Protein AF-0000000083887507 (afdb_homodimer)

Secondary structure (DSSP, 8-state):
-HHHHHHHHHHHHHHHHHHHHHHHIIIII-SPPPHHHHHHHHHHHHHTT--HHHHHHHHHTSHHHHHHHHHHHHHHHHHHHHHTS--S-----THHHHHHHHHHHHHTTS-------/-HHHHHHHHHHHHHHHHHHHHHHHIIIII-SPPPHHHHHHHHHHHHHTT--HHHHHHHHHTSHHHHHHHHHHHHHHHHHHHHHTS--------HHHHHHHHHHHHHHHT--------

Radius of gyration: 24.87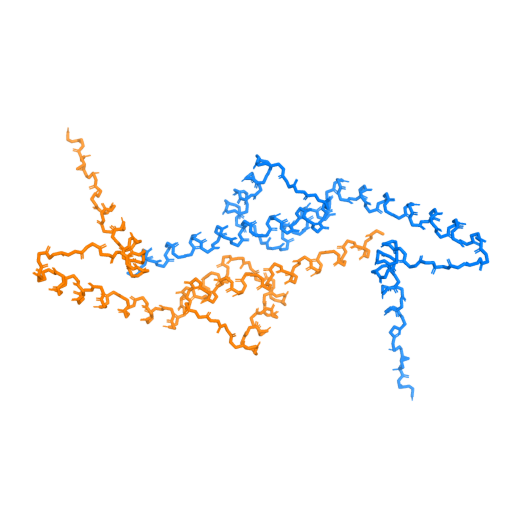 Å; Cα contacts (8 Å, |Δi|>4): 156; chains: 2; bounding box: 68×80×45 Å

Structure (mmCIF, N/CA/C/O backbone):
data_AF-0000000083887507-model_v1
#
loop_
_entity.id
_entity.type
_entity.pdbx_description
1 polymer 'Interphotoreceptor matrix proteoglycan 1'
#
loop_
_atom_site.group_PDB
_atom_site.id
_atom_site.type_symbol
_atom_site.label_atom_id
_atom_site.label_alt_id
_atom_site.label_comp_id
_atom_site.label_asym_id
_atom_site.label_entity_id
_atom_site.label_seq_id
_atom_site.pdbx_PDB_ins_code
_atom_site.Cartn_x
_atom_site.Cartn_y
_atom_site.Cartn_z
_atom_site.occupancy
_atom_site.B_iso_or_equiv
_atom_site.auth_seq_id
_atom_site.auth_comp_id
_atom_site.auth_asym_id
_atom_site.auth_atom_id
_atom_site.pdbx_PDB_model_num
ATOM 1 N N . VAL A 1 1 ? 3.848 -26.188 -4.078 1 82.5 1 VAL A N 1
ATOM 2 C CA . VAL A 1 1 ? 2.9 -25.078 -4.203 1 82.5 1 VAL A CA 1
ATOM 3 C C . VAL A 1 1 ? 3.018 -24.156 -2.988 1 82.5 1 VAL A C 1
ATOM 5 O O . VAL A 1 1 ? 3.078 -22.938 -3.133 1 82.5 1 VAL A O 1
ATOM 8 N N . ASP A 1 2 ? 3.248 -24.703 -1.725 1 88.44 2 ASP A N 1
ATOM 9 C CA . ASP A 1 2 ? 3.299 -23.906 -0.497 1 88.44 2 ASP A CA 1
ATOM 10 C C . ASP A 1 2 ? 4.488 -22.953 -0.508 1 88.44 2 ASP A C 1
ATOM 12 O O . ASP A 1 2 ? 4.383 -21.812 -0.043 1 88.44 2 ASP A O 1
ATOM 16 N N . GLU A 1 3 ? 5.562 -23.422 -0.986 1 87.88 3 GLU A N 1
ATOM 17 C CA . GLU A 1 3 ? 6.754 -22.578 -1.042 1 87.88 3 GLU A CA 1
ATOM 18 C C . GLU A 1 3 ? 6.559 -21.406 -2.002 1 87.88 3 GLU A C 1
ATOM 20 O O . GLU A 1 3 ? 7.012 -20.297 -1.731 1 87.88 3 GLU A O 1
ATOM 25 N N . VAL A 1 4 ? 5.949 -21.688 -3.076 1 89.19 4 VAL A N 1
ATOM 26 C CA . VAL A 1 4 ? 5.684 -20.641 -4.059 1 89.19 4 VAL A CA 1
ATOM 27 C C . VAL A 1 4 ? 4.711 -19.625 -3.479 1 89.19 4 VAL A C 1
ATOM 29 O O . VAL A 1 4 ? 4.906 -18.406 -3.635 1 89.19 4 VAL A O 1
ATOM 32 N N . LEU A 1 5 ? 3.764 -20.062 -2.752 1 92.88 5 LEU A N 1
ATOM 33 C CA . LEU A 1 5 ? 2.797 -19.172 -2.115 1 92.88 5 LEU A CA 1
ATOM 34 C C . LEU A 1 5 ? 3.48 -18.266 -1.1 1 92.88 5 LEU A C 1
ATOM 36 O O . LEU A 1 5 ? 3.244 -17.062 -1.086 1 92.88 5 LEU A O 1
ATOM 40 N N . ALA A 1 6 ? 4.316 -18.859 -0.277 1 93.31 6 ALA A N 1
ATOM 41 C CA . ALA A 1 6 ? 5.031 -18.094 0.736 1 93.31 6 ALA A CA 1
ATOM 42 C C . ALA A 1 6 ? 5.938 -17.047 0.092 1 93.31 6 ALA A C 1
ATOM 44 O O . ALA A 1 6 ? 6.043 -15.922 0.584 1 93.31 6 ALA A O 1
ATOM 45 N N . SER A 1 7 ? 6.52 -17.438 -0.943 1 91.5 7 SER A N 1
ATOM 46 C CA . SER A 1 7 ? 7.41 -16.516 -1.651 1 91.5 7 SER A CA 1
ATOM 47 C C . SER A 1 7 ? 6.641 -15.336 -2.24 1 91.5 7 SER A C 1
ATOM 49 O O . SER A 1 7 ? 7.066 -14.188 -2.117 1 91.5 7 SER A O 1
ATOM 51 N N . HIS A 1 8 ? 5.551 -15.656 -2.889 1 93.94 8 HIS A N 1
ATOM 52 C CA . HIS A 1 8 ? 4.727 -14.602 -3.471 1 93.94 8 HIS A CA 1
ATOM 53 C C . HIS A 1 8 ? 4.18 -13.672 -2.395 1 93.94 8 HIS A C 1
ATOM 55 O O . HIS A 1 8 ? 4.156 -12.453 -2.574 1 93.94 8 HIS A O 1
ATOM 61 N N . GLN A 1 9 ? 3.773 -14.219 -1.288 1 95.31 9 GLN A N 1
ATOM 62 C CA . GLN A 1 9 ? 3.246 -13.406 -0.192 1 95.31 9 GLN A CA 1
ATOM 63 C C . GLN A 1 9 ? 4.316 -12.484 0.372 1 95.31 9 GLN A C 1
ATOM 65 O O . GLN A 1 9 ? 4.062 -11.297 0.599 1 95.31 9 GLN A O 1
ATOM 70 N N . ALA A 1 10 ? 5.496 -13.016 0.611 1 94.69 10 ALA A N 1
ATOM 71 C CA . ALA A 1 10 ? 6.59 -12.219 1.155 1 94.69 10 ALA A CA 1
ATOM 72 C C . ALA A 1 10 ? 6.965 -11.078 0.209 1 94.69 10 ALA A C 1
ATOM 74 O O . ALA A 1 10 ? 7.195 -9.953 0.646 1 94.69 10 ALA A O 1
ATOM 75 N N . TYR A 1 11 ? 7.012 -11.422 -1.004 1 94.75 11 TYR A N 1
ATOM 76 C CA . TYR A 1 11 ? 7.34 -10.422 -2.016 1 94.75 11 TYR A CA 1
ATOM 77 C C . TYR A 1 11 ? 6.277 -9.336 -2.068 1 94.75 11 TYR A C 1
ATOM 79 O O . TYR A 1 11 ? 6.602 -8.141 -2.115 1 94.75 11 TYR A O 1
ATOM 87 N N . TYR A 1 12 ? 5.066 -9.758 -2.127 1 96.38 12 TYR A N 1
ATOM 88 C CA . TYR A 1 12 ? 3.953 -8.82 -2.141 1 96.38 12 TYR A CA 1
ATOM 89 C C . TYR A 1 12 ? 4.008 -7.891 -0.933 1 96.38 12 TYR A C 1
ATOM 91 O O . TYR A 1 12 ? 3.871 -6.672 -1.071 1 96.38 12 TYR A O 1
ATOM 99 N N . GLN A 1 13 ? 4.184 -8.414 0.25 1 96.94 13 GLN A N 1
ATOM 100 C CA . GLN A 1 13 ? 4.203 -7.621 1.477 1 96.94 13 GLN A CA 1
ATOM 101 C C . GLN A 1 13 ? 5.352 -6.617 1.463 1 96.94 13 GLN A C 1
ATOM 103 O O . GLN A 1 13 ? 5.191 -5.473 1.898 1 96.94 13 GLN A O 1
ATOM 108 N N . LEU A 1 14 ? 6.465 -7.051 0.978 1 96 14 LEU A N 1
ATOM 109 C CA . LEU A 1 14 ? 7.594 -6.137 0.853 1 96 14 LEU A CA 1
ATOM 110 C C . LEU A 1 14 ? 7.25 -4.965 -0.063 1 96 14 LEU A C 1
ATOM 112 O O . LEU A 1 14 ? 7.461 -3.807 0.298 1 96 14 LEU A O 1
ATOM 116 N N . ARG A 1 15 ? 6.734 -5.258 -1.229 1 95.62 15 ARG A N 1
ATOM 117 C CA . ARG A 1 15 ? 6.422 -4.227 -2.215 1 95.62 15 ARG A CA 1
ATOM 118 C C . ARG A 1 15 ? 5.387 -3.246 -1.673 1 95.62 15 ARG A C 1
ATOM 120 O O . ARG A 1 15 ? 5.543 -2.031 -1.816 1 95.62 15 ARG A O 1
ATOM 127 N N . VAL A 1 16 ? 4.367 -3.752 -1.075 1 97.38 16 VAL A N 1
ATOM 128 C CA . VAL A 1 16 ? 3.295 -2.895 -0.579 1 97.38 16 VAL A CA 1
ATOM 129 C C . VAL A 1 16 ? 3.791 -2.088 0.619 1 97.38 16 VAL A C 1
ATOM 131 O O . VAL A 1 16 ? 3.436 -0.918 0.778 1 97.38 16 VAL A O 1
ATOM 134 N N . CYS A 1 17 ? 4.652 -2.715 1.498 1 97.62 17 CYS A N 1
ATOM 135 C CA . CYS A 1 17 ? 5.25 -1.958 2.592 1 97.62 17 CYS A CA 1
ATOM 136 C C . CYS A 1 17 ? 6.113 -0.821 2.061 1 97.62 17 CYS A C 1
ATOM 138 O O . CYS A 1 17 ? 6.078 0.291 2.59 1 97.62 17 CYS A O 1
ATOM 140 N N . GLN A 1 18 ? 6.844 -1.095 1.048 1 96.81 18 GLN A N 1
ATOM 141 C CA . GLN A 1 18 ? 7.688 -0.077 0.429 1 96.81 18 GLN A CA 1
ATOM 142 C C . GLN A 1 18 ? 6.852 1.095 -0.079 1 96.81 18 GLN A C 1
ATOM 144 O O . GLN A 1 18 ? 7.191 2.256 0.161 1 96.81 18 GLN A O 1
ATOM 149 N N . GLU A 1 19 ? 5.785 0.82 -0.702 1 96.12 19 GLU A N 1
ATOM 150 C CA . GLU A 1 19 ? 4.906 1.856 -1.236 1 96.12 19 GLU A CA 1
ATOM 151 C C . GLU A 1 19 ? 4.184 2.6 -0.117 1 96.12 19 GLU A C 1
ATOM 153 O O . GLU A 1 19 ? 4.047 3.824 -0.163 1 96.12 19 GLU A O 1
ATOM 158 N N . ALA A 1 20 ? 3.723 1.865 0.834 1 97.94 20 ALA A N 1
ATOM 159 C CA . ALA A 1 20 ? 2.996 2.471 1.947 1 97.94 20 ALA A CA 1
ATOM 160 C C . ALA A 1 20 ? 3.873 3.469 2.697 1 97.94 20 ALA A C 1
ATOM 162 O O . ALA A 1 20 ? 3.422 4.562 3.043 1 97.94 20 ALA A O 1
ATOM 163 N N . VAL A 1 21 ? 5.07 3.113 2.9 1 98.19 21 VAL A N 1
ATOM 164 C CA . VAL A 1 21 ? 5.992 3.975 3.633 1 98.19 21 VAL A CA 1
ATOM 165 C C . VAL A 1 21 ? 6.34 5.199 2.789 1 98.19 21 VAL A C 1
ATOM 167 O O . VAL A 1 21 ? 6.398 6.316 3.301 1 98.19 21 VAL A O 1
ATOM 170 N N . TRP A 1 22 ? 6.566 5.008 1.524 1 97.62 22 TRP A N 1
ATOM 171 C CA . TRP A 1 22 ? 6.859 6.105 0.606 1 97.62 22 TRP A CA 1
ATOM 172 C C . TRP A 1 22 ? 5.719 7.117 0.586 1 97.62 22 TRP A C 1
ATOM 174 O O . TRP A 1 22 ? 5.957 8.328 0.647 1 97.62 22 TRP A O 1
ATOM 184 N N . GLU A 1 23 ? 4.508 6.605 0.516 1 95.81 23 GLU A N 1
ATOM 185 C CA . GLU A 1 23 ? 3.312 7.445 0.483 1 95.81 23 GLU A CA 1
ATOM 186 C C . GLU A 1 23 ? 3.121 8.18 1.806 1 95.81 23 GLU A C 1
ATOM 188 O O . GLU A 1 23 ? 2.643 9.32 1.825 1 95.81 23 GLU A O 1
ATOM 193 N N . ALA A 1 24 ? 3.506 7.543 2.902 1 98.25 24 ALA A N 1
ATOM 194 C CA . ALA A 1 24 ? 3.369 8.195 4.199 1 98.25 24 ALA A CA 1
ATOM 195 C C . ALA A 1 24 ? 4.27 9.43 4.289 1 98.25 24 ALA A C 1
ATOM 197 O O . ALA A 1 24 ? 3.84 10.484 4.762 1 98.25 24 ALA A O 1
ATOM 198 N N . PHE A 1 25 ? 5.48 9.32 3.854 1 97.12 25 PHE A N 1
ATOM 199 C CA . PHE A 1 25 ? 6.391 10.461 3.865 1 97.12 25 PHE A CA 1
ATOM 200 C C . PHE A 1 25 ? 5.859 11.586 2.986 1 97.12 25 PHE A C 1
ATOM 202 O O . PHE A 1 25 ? 5.961 12.766 3.346 1 97.12 25 PHE A O 1
ATOM 209 N N . ARG A 1 26 ? 5.316 11.25 1.878 1 95.38 26 ARG A N 1
ATOM 210 C CA . ARG A 1 26 ? 4.832 12.25 0.932 1 95.38 26 ARG A CA 1
ATOM 211 C C . ARG A 1 26 ? 3.596 12.961 1.47 1 95.38 26 ARG A C 1
ATOM 213 O O . ARG A 1 26 ? 3.482 14.18 1.369 1 95.38 26 ARG A O 1
ATOM 220 N N . ILE A 1 27 ? 2.709 12.18 1.984 1 94.19 27 ILE A N 1
ATOM 221 C CA . ILE A 1 27 ? 1.409 12.727 2.363 1 94.19 27 ILE A CA 1
ATOM 222 C C . ILE A 1 27 ? 1.518 13.43 3.713 1 94.19 27 ILE A C 1
ATOM 224 O O . ILE A 1 27 ? 1.007 14.539 3.887 1 94.19 27 ILE A O 1
ATOM 228 N N . PHE A 1 28 ? 2.191 12.836 4.672 1 95.56 28 PHE A N 1
ATOM 229 C CA . PHE A 1 28 ? 2.164 13.367 6.031 1 95.56 28 PHE A CA 1
ATOM 230 C C . PHE A 1 28 ? 3.334 14.312 6.273 1 95.56 28 PHE A C 1
ATOM 232 O O . PHE A 1 28 ? 3.199 15.305 6.992 1 95.56 28 PHE A O 1
ATOM 239 N N . LEU A 1 29 ? 4.473 14.086 5.652 1 96 29 LEU A N 1
ATOM 240 C CA . LEU A 1 29 ? 5.664 14.852 6.012 1 96 29 LEU A CA 1
ATOM 241 C C . LEU A 1 29 ? 6.09 15.758 4.863 1 96 29 LEU A C 1
ATOM 243 O O . LEU A 1 29 ? 6.926 16.641 5.051 1 96 29 LEU A O 1
ATOM 247 N N . ASP A 1 30 ? 5.516 15.57 3.803 1 93.5 30 ASP A N 1
ATOM 248 C CA . ASP A 1 30 ? 5.781 16.375 2.617 1 93.5 30 ASP A CA 1
ATOM 249 C C . ASP A 1 30 ? 7.273 16.406 2.293 1 93.5 30 ASP A C 1
ATOM 251 O O . ASP A 1 30 ? 7.84 17.469 2.049 1 93.5 30 ASP A O 1
ATOM 255 N N . ARG A 1 31 ? 7.883 15.25 2.334 1 93.25 31 ARG A N 1
ATOM 256 C CA . ARG A 1 31 ? 9.297 15.141 1.982 1 93.25 31 ARG A CA 1
ATOM 257 C C . ARG A 1 31 ? 9.656 13.703 1.597 1 93.25 31 ARG A C 1
ATOM 259 O O . ARG A 1 31 ? 8.898 12.773 1.887 1 93.25 31 ARG A O 1
ATOM 266 N N . ILE A 1 32 ? 10.828 13.594 0.947 1 93.75 32 ILE A N 1
ATOM 267 C CA . ILE A 1 32 ? 11.391 12.289 0.629 1 93.75 32 ILE A CA 1
ATOM 268 C C . ILE A 1 32 ? 12.227 11.781 1.805 1 93.75 32 ILE A C 1
ATOM 270 O O . ILE A 1 32 ? 13.055 12.523 2.348 1 93.75 32 ILE A O 1
ATOM 274 N N . PRO A 1 33 ? 12 10.562 2.184 1 95.94 33 PRO A N 1
ATOM 275 C CA . PRO A 1 33 ? 12.781 10.039 3.301 1 95.94 33 PRO A CA 1
ATOM 276 C C . PRO A 1 33 ? 14.25 9.812 2.936 1 95.94 33 PRO A C 1
ATOM 278 O O . PRO A 1 33 ? 14.562 9.484 1.786 1 95.94 33 PRO A O 1
ATOM 281 N N . GLY A 1 34 ? 15.102 10.047 3.971 1 96.31 34 GLY A N 1
ATOM 282 C CA . GLY A 1 34 ? 16.438 9.5 3.824 1 96.31 34 GLY A CA 1
ATOM 283 C C . GLY A 1 34 ? 16.453 7.988 3.715 1 96.31 34 GLY A C 1
ATOM 284 O O . GLY A 1 34 ? 15.547 7.316 4.207 1 96.31 34 GLY A O 1
ATOM 285 N N . THR A 1 35 ? 17.453 7.395 3.113 1 96.31 35 THR A N 1
ATOM 286 C CA . THR A 1 35 ? 17.547 5.965 2.838 1 96.31 35 THR A CA 1
ATOM 287 C C . THR A 1 35 ? 17.422 5.156 4.125 1 96.31 35 THR A C 1
ATOM 289 O O . THR A 1 35 ? 16.641 4.191 4.18 1 96.31 35 THR A O 1
ATOM 292 N N . TRP A 1 36 ? 18.094 5.578 5.125 1 97.5 36 TRP A N 1
ATOM 293 C CA . TRP A 1 36 ? 18.094 4.816 6.371 1 97.5 36 TRP A CA 1
ATOM 294 C C . TRP A 1 36 ? 16.719 4.895 7.039 1 97.5 36 TRP A C 1
ATOM 296 O O . TRP A 1 36 ? 16.203 3.889 7.547 1 97.5 36 TRP A O 1
ATOM 306 N N . GLU A 1 37 ? 16.141 6.094 7.082 1 97 37 GLU A N 1
ATOM 307 C CA . GLU A 1 37 ? 14.82 6.301 7.648 1 97 37 GLU A CA 1
ATOM 308 C C . GLU A 1 37 ? 13.773 5.461 6.922 1 97 37 GLU A C 1
ATOM 310 O O . GLU A 1 37 ? 12.953 4.797 7.555 1 97 37 GLU A O 1
ATOM 315 N N . TYR A 1 38 ? 13.898 5.531 5.637 1 97.31 38 TYR A N 1
ATOM 316 C CA . TYR A 1 38 ? 12.984 4.777 4.789 1 97.31 38 TYR A CA 1
ATOM 317 C C . TYR A 1 38 ? 13.102 3.281 5.055 1 97.31 38 TYR A C 1
ATOM 319 O O . TYR A 1 38 ? 12.102 2.604 5.297 1 97.31 38 TYR A O 1
ATOM 327 N N . GLN A 1 39 ? 14.227 2.768 5.07 1 97.31 39 GLN A N 1
ATOM 328 C CA . GLN A 1 39 ? 14.461 1.341 5.258 1 97.31 39 GLN A CA 1
ATOM 329 C C . GLN A 1 39 ? 14.008 0.885 6.645 1 97.31 39 GLN A C 1
ATOM 331 O O . GLN A 1 39 ? 13.5 -0.228 6.801 1 97.31 39 GLN A O 1
ATOM 336 N N . ALA A 1 40 ? 14.18 1.699 7.609 1 97.69 40 ALA A N 1
ATOM 337 C CA . ALA A 1 40 ? 13.742 1.362 8.961 1 97.69 40 ALA A CA 1
ATOM 338 C C . ALA A 1 40 ? 12.227 1.219 9.031 1 97.69 40 ALA A C 1
ATOM 340 O O . ALA A 1 40 ? 11.711 0.303 9.68 1 97.69 40 ALA A O 1
ATOM 341 N N . TRP A 1 41 ? 11.555 2.15 8.391 1 97.38 41 TRP A N 1
ATOM 342 C CA . TRP A 1 41 ? 10.102 2.09 8.375 1 97.38 41 TRP A CA 1
ATOM 343 C C . TRP A 1 41 ? 9.609 0.876 7.59 1 97.38 41 TRP A C 1
ATOM 345 O O . TRP A 1 41 ? 8.648 0.214 7.996 1 97.38 41 TRP A O 1
ATOM 355 N N . VAL A 1 42 ? 10.227 0.555 6.492 1 97.25 42 VAL A N 1
ATOM 356 C CA . VAL A 1 42 ? 9.852 -0.604 5.688 1 97.25 42 VAL A CA 1
ATOM 357 C C . VAL A 1 42 ? 10.055 -1.883 6.496 1 97.25 42 VAL A C 1
ATOM 359 O O . VAL A 1 42 ? 9.195 -2.768 6.5 1 97.25 42 VAL A O 1
ATOM 362 N N . ARG A 1 43 ? 11.141 -1.94 7.234 1 96.62 43 ARG A N 1
ATOM 363 C CA . ARG A 1 43 ? 11.406 -3.092 8.094 1 96.62 43 ARG A CA 1
ATOM 364 C C . ARG A 1 43 ? 10.344 -3.221 9.18 1 96.62 43 ARG A C 1
ATOM 366 O O . ARG A 1 43 ? 9.867 -4.324 9.453 1 96.62 43 ARG A O 1
ATOM 373 N N . SER A 1 44 ? 10.023 -2.154 9.781 1 96.31 44 SER A N 1
ATOM 374 C CA . SER A 1 44 ? 8.977 -2.166 10.797 1 96.31 44 SER A CA 1
ATOM 375 C C . SER A 1 44 ? 7.648 -2.646 10.219 1 96.31 44 SER A C 1
ATOM 377 O O . SER A 1 44 ? 6.938 -3.428 10.852 1 96.31 44 SER A O 1
ATOM 379 N N . CYS A 1 45 ? 7.363 -2.15 9.047 1 95.75 45 CYS A N 1
ATOM 380 C CA . CYS A 1 45 ? 6.137 -2.545 8.367 1 95.75 45 CYS A CA 1
ATOM 381 C C . CYS A 1 45 ? 6.105 -4.051 8.125 1 95.75 45 CYS A C 1
ATOM 383 O O . CYS A 1 45 ? 5.066 -4.691 8.305 1 95.75 45 CYS A O 1
ATOM 385 N N . GLN A 1 46 ? 7.199 -4.629 7.777 1 94.12 46 GLN A N 1
ATOM 386 C CA . GLN A 1 46 ? 7.277 -6.055 7.48 1 94.12 46 GLN A CA 1
ATOM 387 C C . GLN A 1 46 ? 7.312 -6.883 8.766 1 94.12 46 GLN A C 1
ATOM 389 O O . GLN A 1 46 ? 6.605 -7.887 8.875 1 94.12 46 GLN A O 1
ATOM 394 N N . GLN A 1 47 ? 8.109 -6.441 9.781 1 92.81 47 GLN A N 1
ATOM 395 C CA . GLN A 1 47 ? 8.375 -7.238 10.977 1 92.81 47 GLN A CA 1
ATOM 396 C C . GLN A 1 47 ? 7.203 -7.172 11.953 1 92.81 47 GLN A C 1
ATOM 398 O O . GLN A 1 47 ? 6.898 -8.156 12.633 1 92.81 47 GLN A O 1
ATOM 403 N N . GLU A 1 48 ? 6.598 -6.055 11.977 1 87.56 48 GLU A N 1
ATOM 404 C CA . GLU A 1 48 ? 5.52 -5.852 12.938 1 87.56 48 GLU A CA 1
ATOM 405 C C . GLU A 1 48 ? 4.152 -6.016 12.281 1 87.56 48 GLU A C 1
ATOM 407 O O . GLU A 1 48 ? 3.123 -5.746 12.906 1 87.56 48 GLU A O 1
ATOM 412 N N . ALA A 1 49 ? 4.129 -6.469 11.148 1 86.06 49 ALA A N 1
ATOM 413 C CA . ALA A 1 49 ? 2.906 -6.668 10.375 1 86.06 49 ALA A CA 1
ATOM 414 C C . ALA A 1 49 ? 1.959 -5.48 10.531 1 86.06 49 ALA A C 1
ATOM 416 O O . ALA A 1 49 ? 0.769 -5.66 10.797 1 86.06 49 ALA A O 1
ATOM 417 N N . LEU A 1 50 ? 2.492 -4.312 10.461 1 91 50 LEU A N 1
ATOM 418 C CA . LEU A 1 50 ? 1.672 -3.115 10.617 1 91 50 LEU A CA 1
ATOM 419 C C . LEU A 1 50 ? 0.6 -3.049 9.531 1 91 50 LEU A C 1
ATOM 421 O O . LEU A 1 50 ? 0.88 -3.307 8.359 1 91 50 LEU A O 1
ATOM 425 N N . CYS A 1 51 ? -0.611 -2.682 10.008 1 93.81 51 CYS A N 1
ATOM 426 C CA . CYS A 1 51 ? -1.685 -2.393 9.062 1 93.81 51 CYS A CA 1
ATOM 427 C C . CYS A 1 51 ? -1.56 -0.977 8.516 1 93.81 51 CYS A C 1
ATOM 429 O O . CYS A 1 51 ? -0.865 -0.14 9.094 1 93.81 51 CYS A O 1
ATOM 431 N N . ILE A 1 52 ? -2.219 -0.719 7.383 1 95.44 52 ILE A N 1
ATOM 432 C CA . ILE A 1 52 ? -2.242 0.587 6.73 1 95.44 52 ILE A CA 1
ATOM 433 C C . ILE A 1 52 ? -2.693 1.651 7.73 1 95.44 52 ILE A C 1
ATOM 435 O O . ILE A 1 52 ? -2.105 2.734 7.801 1 95.44 52 ILE A O 1
ATOM 439 N N . SER A 1 53 ? -3.686 1.305 8.516 1 94.5 53 SER A N 1
ATOM 440 C CA . SER A 1 53 ? -4.203 2.256 9.5 1 94.5 53 SER A CA 1
ATOM 441 C C . SER A 1 53 ? -3.176 2.535 10.586 1 94.5 53 SER A C 1
ATOM 443 O O . SER A 1 53 ? -3.123 3.643 11.133 1 94.5 53 SER A O 1
ATOM 445 N N . ASP A 1 54 ? -2.352 1.537 10.914 1 95.44 54 ASP A N 1
ATOM 446 C CA . ASP A 1 54 ? -1.293 1.735 11.906 1 95.44 54 ASP A CA 1
ATOM 447 C C . ASP A 1 54 ? -0.262 2.748 11.406 1 95.44 54 ASP A C 1
ATOM 449 O O . ASP A 1 54 ? 0.139 3.648 12.148 1 95.44 54 ASP A O 1
ATOM 453 N N . ILE A 1 55 ? 0.179 2.553 10.219 1 96.69 55 ILE A N 1
ATOM 454 C CA . ILE A 1 55 ? 1.151 3.465 9.633 1 96.69 55 ILE A CA 1
ATOM 455 C C . ILE A 1 55 ? 0.561 4.871 9.555 1 96.69 55 ILE A C 1
ATOM 457 O O . ILE A 1 55 ? 1.209 5.844 9.945 1 96.69 55 ILE A O 1
ATOM 461 N N . ALA A 1 56 ? -0.711 4.941 9.117 1 96.94 56 ALA A N 1
ATOM 462 C CA . ALA A 1 56 ? -1.395 6.23 9.055 1 96.94 56 ALA A CA 1
ATOM 463 C C . ALA A 1 56 ? -1.394 6.918 10.422 1 96.94 56 ALA A C 1
ATOM 465 O O . ALA A 1 56 ? -1.063 8.102 10.523 1 96.94 56 ALA A O 1
ATOM 466 N N . ARG A 1 57 ? -1.775 6.188 11.367 1 96 57 ARG A N 1
ATOM 467 C CA . ARG A 1 57 ? -1.865 6.742 12.711 1 96 57 ARG A CA 1
ATOM 468 C C . ARG A 1 57 ? -0.495 7.188 13.211 1 96 57 ARG A C 1
ATOM 470 O O . ARG A 1 57 ? -0.365 8.258 13.812 1 96 57 ARG A O 1
ATOM 477 N N . ASN A 1 58 ? 0.509 6.352 12.977 1 96.56 58 ASN A N 1
ATOM 478 C CA . ASN A 1 58 ? 1.859 6.68 13.414 1 96.56 58 ASN A CA 1
ATOM 479 C C . ASN A 1 58 ? 2.348 7.988 12.797 1 96.56 58 ASN A C 1
ATOM 481 O O . ASN A 1 58 ? 2.855 8.859 13.508 1 96.56 58 ASN A O 1
ATOM 485 N N . PHE A 1 59 ? 2.207 8.164 11.586 1 97.5 59 PHE A N 1
ATOM 486 C CA . PHE A 1 59 ? 2.705 9.336 10.883 1 97.5 59 PHE A CA 1
ATOM 487 C C . PHE A 1 59 ? 1.842 10.562 11.18 1 97.5 59 PHE A C 1
ATOM 489 O O . PHE A 1 59 ? 2.359 11.656 11.383 1 97.5 59 PHE A O 1
ATOM 496 N N . SER A 1 60 ? 0.507 10.367 11.203 1 96.56 60 SER A N 1
ATOM 497 C CA . SER A 1 60 ? -0.4 11.5 11.398 1 96.56 60 SER A CA 1
ATOM 498 C C . SER A 1 60 ? -0.214 12.125 12.781 1 96.56 60 SER A C 1
ATOM 500 O O . SER A 1 60 ? -0.387 13.328 12.945 1 96.56 60 SER A O 1
ATOM 502 N N . SER A 1 61 ? 0.162 11.328 13.742 1 95.94 61 SER A N 1
ATOM 503 C CA . SER A 1 61 ? 0.281 11.82 15.117 1 95.94 61 SER A CA 1
ATOM 504 C C . SER A 1 61 ? 1.704 12.273 15.414 1 95.94 61 SER A C 1
ATOM 506 O O . SER A 1 61 ? 1.993 12.734 16.516 1 95.94 61 SER A O 1
ATOM 508 N N . SER A 1 62 ? 2.559 12.227 14.477 1 95.94 62 SER A N 1
ATOM 509 C CA . SER A 1 62 ? 3.949 12.594 14.719 1 95.94 62 SER A CA 1
ATOM 510 C C . SER A 1 62 ? 4.094 14.102 14.922 1 95.94 62 SER A C 1
ATOM 512 O O . SER A 1 62 ? 3.338 14.883 14.344 1 95.94 62 SER A O 1
ATOM 514 N N . GLU A 1 63 ? 5.102 14.508 15.703 1 96.06 63 GLU A N 1
ATOM 515 C CA . GLU A 1 63 ? 5.375 15.93 15.922 1 96.06 63 GLU A CA 1
ATOM 516 C C . GLU A 1 63 ? 5.688 16.641 14.617 1 96.06 63 GLU A C 1
ATOM 518 O O . GLU A 1 63 ? 5.285 17.797 14.414 1 96.06 63 GLU A O 1
ATOM 523 N N . GLU A 1 64 ? 6.473 15.969 13.797 1 95.88 64 GLU A N 1
ATOM 524 C CA . GLU A 1 64 ? 6.824 16.562 12.508 1 95.88 64 GLU A CA 1
ATOM 525 C C . GLU A 1 64 ? 5.578 16.875 11.695 1 95.88 64 GLU A C 1
ATOM 527 O O . GLU A 1 64 ? 5.484 17.953 11.094 1 95.88 64 GLU A O 1
ATOM 532 N N . HIS A 1 65 ? 4.605 16.062 11.711 1 95.56 65 HIS A N 1
ATOM 533 C CA . HIS A 1 65 ? 3.383 16.281 10.938 1 95.56 65 HIS A CA 1
ATOM 534 C C . HIS A 1 65 ? 2.547 17.406 11.547 1 95.56 65 HIS A C 1
ATOM 536 O O . HIS A 1 65 ? 2.088 18.297 10.828 1 95.56 65 HIS A O 1
ATOM 542 N N . ILE A 1 66 ? 2.383 17.391 12.781 1 94.25 66 ILE A N 1
ATOM 543 C CA . ILE A 1 66 ? 1.581 18.406 13.469 1 94.25 66 ILE A CA 1
ATOM 544 C C . ILE A 1 66 ? 2.209 19.781 13.281 1 94.25 66 ILE A C 1
ATOM 546 O O . ILE A 1 66 ? 1.503 20.766 13.055 1 94.25 66 ILE A O 1
ATOM 550 N N . GLY A 1 67 ? 3.49 19.875 13.398 1 94.06 67 GLY A N 1
ATOM 551 C CA . GLY A 1 67 ? 4.188 21.125 13.125 1 94.06 67 GLY A CA 1
ATOM 552 C C . GLY A 1 67 ? 3.941 21.641 11.719 1 94.06 67 GLY A C 1
ATOM 553 O O . GLY A 1 67 ? 3.766 22.844 11.523 1 94.06 67 GLY A O 1
ATOM 554 N N . LEU A 1 68 ? 3.994 20.75 10.789 1 92.5 68 LEU A N 1
ATOM 555 C CA . LEU A 1 68 ? 3.742 21.109 9.398 1 92.5 68 LEU A CA 1
ATOM 556 C C . LEU A 1 68 ? 2.342 21.688 9.234 1 92.5 68 LEU A C 1
ATOM 558 O O . LEU A 1 68 ? 2.158 22.688 8.539 1 92.5 68 LEU A O 1
ATOM 562 N N . ILE A 1 69 ? 1.368 21.062 9.883 1 90.94 69 ILE A N 1
ATOM 563 C CA . ILE A 1 69 ? -0.007 21.547 9.797 1 90.94 69 ILE A CA 1
ATOM 564 C C . ILE A 1 69 ? -0.093 22.969 10.359 1 90.94 69 ILE A C 1
ATOM 566 O O . ILE A 1 69 ? -0.708 23.844 9.758 1 90.94 69 ILE A O 1
ATOM 570 N N . HIS A 1 70 ? 0.615 23.234 11.422 1 91.5 70 HIS A N 1
ATOM 571 C CA . HIS A 1 70 ? 0.592 24.547 12.047 1 91.5 70 HIS A CA 1
ATOM 572 C C . HIS A 1 70 ? 1.268 25.594 11.164 1 91.5 70 HIS A C 1
ATOM 574 O O . HIS A 1 70 ? 0.8 26.734 11.07 1 91.5 70 HIS A O 1
ATOM 580 N N . ARG A 1 71 ? 2.328 25.203 10.594 1 89.88 71 ARG A N 1
ATOM 581 C CA . ARG A 1 71 ? 3.057 26.125 9.727 1 89.88 71 ARG A CA 1
ATOM 582 C C . ARG A 1 71 ? 2.221 26.516 8.516 1 89.88 71 ARG A C 1
ATOM 584 O O . ARG A 1 71 ? 2.18 27.688 8.125 1 89.88 71 ARG A O 1
ATOM 591 N N . VAL A 1 72 ? 1.608 25.578 7.945 1 86.44 72 VAL A N 1
ATOM 592 C CA . VAL A 1 72 ? 0.801 25.812 6.754 1 86.44 72 VAL A CA 1
ATOM 593 C C . VAL A 1 72 ? -0.399 26.688 7.109 1 86.44 72 VAL A C 1
ATOM 595 O O . VAL A 1 72 ? -0.756 27.594 6.355 1 86.44 72 VAL A O 1
ATOM 598 N N . GLN A 1 73 ? -0.99 26.453 8.258 1 84.88 73 GLN A N 1
ATOM 599 C CA . GLN A 1 73 ? -2.146 27.219 8.695 1 84.88 73 GLN A CA 1
ATOM 600 C C . GLN A 1 73 ? -1.756 28.672 9 1 84.88 73 GLN A C 1
ATOM 602 O O . GLN A 1 73 ? -2.504 29.594 8.695 1 84.88 73 GLN A O 1
ATOM 607 N N . ALA A 1 74 ? -0.574 28.781 9.469 1 84.88 74 ALA A N 1
ATOM 608 C CA . ALA A 1 74 ? -0.082 30.125 9.773 1 84.88 74 ALA A CA 1
ATOM 609 C C . ALA A 1 74 ? 0.24 30.906 8.5 1 84.88 74 ALA A C 1
ATOM 611 O O . ALA A 1 74 ? -0.054 32.094 8.398 1 84.88 74 ALA A O 1
ATOM 612 N N . ALA A 1 75 ? 0.758 30.156 7.59 1 84.31 75 ALA A N 1
ATOM 613 C CA . ALA A 1 75 ? 1.093 30.797 6.316 1 84.31 75 ALA A CA 1
ATOM 614 C C . ALA A 1 75 ? -0.167 31.172 5.539 1 84.31 75 ALA A C 1
ATOM 616 O O . ALA A 1 75 ? -0.229 32.219 4.91 1 84.31 75 ALA A O 1
ATOM 617 N N . ALA A 1 76 ? -1.118 30.312 5.641 1 78.5 76 ALA A N 1
ATOM 618 C CA . ALA A 1 76 ? -2.387 30.578 4.969 1 78.5 76 ALA A CA 1
ATOM 619 C C . ALA A 1 76 ? -3.094 31.781 5.586 1 78.5 76 ALA A C 1
ATOM 621 O O . ALA A 1 76 ? -3.703 32.594 4.871 1 78.5 76 ALA A O 1
ATOM 622 N N . ALA A 1 77 ? -2.936 31.906 6.812 1 77 77 ALA A N 1
ATOM 623 C CA . ALA A 1 77 ? -3.527 33.031 7.508 1 77 77 ALA A CA 1
ATOM 624 C C . ALA A 1 77 ? -2.82 34.344 7.133 1 77 77 ALA A C 1
ATOM 626 O O . ALA A 1 77 ? -3.463 35.375 6.98 1 77 77 ALA A O 1
ATOM 627 N N . ALA A 1 78 ? -1.629 34.125 6.875 1 77.06 78 ALA A N 1
ATOM 628 C CA . ALA A 1 78 ? -0.827 35.312 6.516 1 77.06 78 ALA A CA 1
ATOM 629 C C . ALA A 1 78 ? -1.12 35.75 5.086 1 77.06 78 ALA A C 1
ATOM 631 O O . ALA A 1 78 ? -1.195 36.938 4.809 1 77.06 78 ALA A O 1
ATOM 632 N N . VAL A 1 79 ? -1.393 34.719 4.227 1 71.31 79 VAL A N 1
ATOM 633 C CA . VAL A 1 79 ? -1.669 35.031 2.826 1 71.31 79 VAL A CA 1
ATOM 634 C C . VAL A 1 79 ? -3.059 35.656 2.693 1 71.31 79 VAL A C 1
ATOM 636 O O . VAL A 1 79 ? -3.248 36.594 1.938 1 71.31 79 VAL A O 1
ATOM 639 N N . THR A 1 80 ? -4.012 35.094 3.463 1 69.5 80 THR A N 1
ATOM 640 C CA . THR A 1 80 ? -5.371 35.625 3.457 1 69.5 80 THR A CA 1
ATOM 641 C C . THR A 1 80 ? -5.395 37.031 4.012 1 69.5 80 THR A C 1
ATOM 643 O O . THR A 1 80 ? -6.117 37.906 3.496 1 69.5 80 THR A O 1
ATOM 646 N N . LEU A 1 81 ? -4.555 37.219 5.043 1 65.44 81 LEU A N 1
ATOM 647 C CA . LEU A 1 81 ? -4.457 38.562 5.633 1 65.44 81 LEU A CA 1
ATOM 648 C C . LEU A 1 81 ? -3.818 39.531 4.652 1 65.44 81 LEU A C 1
ATOM 650 O O . LEU A 1 81 ? -4.215 40.719 4.586 1 65.44 81 LEU A O 1
ATOM 654 N N . ARG A 1 82 ? -2.857 38.875 3.854 1 60.69 82 ARG A N 1
ATOM 655 C CA . ARG A 1 82 ? -2.178 39.719 2.883 1 60.69 82 ARG A CA 1
ATOM 656 C C . ARG A 1 82 ? -3.059 39.969 1.664 1 60.69 82 ARG A C 1
ATOM 658 O O . ARG A 1 82 ? -3.049 41.062 1.103 1 60.69 82 ARG A O 1
ATOM 665 N N . VAL A 1 83 ? -3.736 38.719 1.329 1 59.5 83 VAL A N 1
ATOM 666 C CA . VAL A 1 83 ? -4.574 38.844 0.143 1 59.5 83 VAL A CA 1
ATOM 667 C C . VAL A 1 83 ? -5.746 39.781 0.443 1 59.5 83 VAL A C 1
ATOM 669 O O . VAL A 1 83 ? -6.305 40.406 -0.466 1 59.5 83 VAL A O 1
ATOM 672 N N . GLN A 1 84 ? -6.051 39.594 1.659 1 54.16 84 GLN A N 1
ATOM 673 C CA . GLN A 1 84 ? -7.172 40.5 1.938 1 54.16 84 GLN A CA 1
ATOM 674 C C . GLN A 1 84 ? -6.793 41.938 1.69 1 54.16 84 GLN A C 1
ATOM 676 O O . GLN A 1 84 ? -7.641 42.844 1.779 1 54.16 84 GLN A O 1
ATOM 681 N N . ILE A 1 85 ? -5.336 42 1.497 1 43.66 85 ILE A N 1
ATOM 682 C CA . ILE A 1 85 ? -5.09 43.406 1.271 1 43.66 85 ILE A CA 1
ATOM 683 C C . ILE A 1 85 ? -5.457 43.781 -0.165 1 43.66 85 ILE A C 1
ATOM 685 O O . ILE A 1 85 ? -6.168 44.75 -0.4 1 43.66 85 ILE A O 1
ATOM 689 N N . PRO A 1 86 ? -4.578 43.688 -1.395 1 41.5 86 PRO A N 1
ATOM 690 C CA . PRO A 1 86 ? -4.844 44.625 -2.471 1 41.5 86 PRO A CA 1
ATOM 691 C C . PRO A 1 86 ? -6.082 44.281 -3.291 1 41.5 86 PRO A C 1
ATOM 693 O O . PRO A 1 86 ? -6.496 43.094 -3.311 1 41.5 86 PRO A O 1
ATOM 696 N N . GLU A 1 87 ? -7.078 45.094 -3.881 1 37.19 87 GLU A N 1
ATOM 697 C CA . GLU A 1 87 ? -8.055 45.219 -4.961 1 37.19 87 GLU A CA 1
ATOM 698 C C . GLU A 1 87 ? -7.59 44.438 -6.195 1 37.19 87 GLU A C 1
ATOM 700 O O . GLU A 1 87 ? -8.406 44 -7.012 1 37.19 87 GLU A O 1
ATOM 705 N N . SER A 1 88 ? -6.23 44.625 -6.84 1 36.31 88 SER A N 1
ATOM 706 C CA . SER A 1 88 ? -6.219 44.375 -8.281 1 36.31 88 SER A CA 1
ATOM 707 C C . SER A 1 88 ? -6.211 42.906 -8.609 1 36.31 88 SER A C 1
ATOM 709 O O . SER A 1 88 ? -6.023 42.062 -7.727 1 36.31 88 SER A O 1
ATOM 711 N N . GLY A 1 89 ? -5.16 42.344 -9.742 1 36.34 89 GLY A N 1
ATOM 712 C CA . GLY A 1 89 ? -5.18 41.281 -10.75 1 36.34 89 GLY A CA 1
ATOM 713 C C . GLY A 1 89 ? -4.773 39.938 -10.211 1 36.34 89 GLY A C 1
ATOM 714 O O . GLY A 1 89 ? -3.621 39.719 -9.828 1 36.34 89 GLY A O 1
ATOM 715 N N . ARG A 1 90 ? -5.484 39.219 -9.609 1 37.47 90 ARG A N 1
ATOM 716 C CA . ARG A 1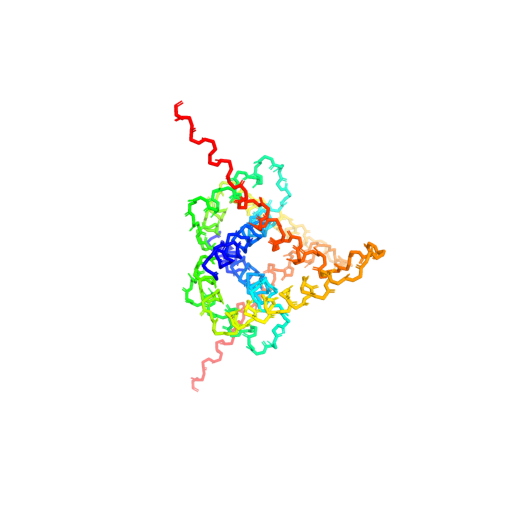 90 ? -5.414 38.031 -8.734 1 37.47 90 ARG A CA 1
ATOM 717 C C . ARG A 1 90 ? -4.891 36.812 -9.492 1 37.47 90 ARG A C 1
ATOM 719 O O . ARG A 1 90 ? -5.617 36.219 -10.289 1 37.47 90 ARG A O 1
ATOM 726 N N . SER A 1 91 ? -3.574 36.969 -10.078 1 36.28 91 SER A N 1
ATOM 727 C CA . SER A 1 91 ? -2.994 35.812 -10.758 1 36.28 91 SER A CA 1
ATOM 728 C C . SER A 1 91 ? -2.893 34.625 -9.82 1 36.28 91 SER A C 1
ATOM 730 O O . SER A 1 91 ? -2.518 34.75 -8.656 1 36.28 91 SER A O 1
ATOM 732 N N . GLY A 1 92 ? -3.508 33.594 -10.148 1 38.09 92 GLY A N 1
ATOM 733 C CA . GLY A 1 92 ? -3.812 32.281 -9.547 1 38.09 92 GLY A CA 1
ATOM 734 C C . GLY A 1 92 ? -2.578 31.453 -9.281 1 38.09 92 GLY A C 1
ATOM 735 O O . GLY A 1 92 ? -1.953 30.953 -10.227 1 38.09 92 GLY A O 1
ATOM 736 N N . THR A 1 93 ? -1.653 31.859 -8.383 1 35.44 93 THR A N 1
ATOM 737 C CA . THR A 1 93 ? -0.416 31.141 -8.102 1 35.44 93 THR A CA 1
ATOM 738 C C . THR A 1 93 ? -0.71 29.781 -7.457 1 35.44 93 THR A C 1
ATOM 740 O O . THR A 1 93 ? -1.817 29.562 -6.965 1 35.44 93 THR A O 1
ATOM 743 N N . LEU A 1 94 ? 0.35 29.172 -7.324 1 35.75 94 LEU A N 1
ATOM 744 C CA . LEU A 1 94 ? 0.458 27.859 -6.703 1 35.75 94 LEU A CA 1
ATOM 745 C C . LEU A 1 94 ? -0.233 27.844 -5.344 1 35.75 94 LEU A C 1
ATOM 747 O O . LEU A 1 94 ? -0.849 26.844 -4.965 1 35.75 94 LEU A O 1
ATOM 751 N N . GLY A 1 95 ? -0.347 28.969 -4.609 1 38.22 95 GLY A N 1
ATOM 752 C CA . GLY A 1 95 ? -1.194 29.156 -3.441 1 38.22 95 GLY A CA 1
ATOM 753 C C . GLY A 1 95 ? -2.662 28.906 -3.721 1 38.22 95 GLY A C 1
ATOM 754 O O . GLY A 1 95 ? -3.424 28.578 -2.807 1 38.22 95 GLY A O 1
ATOM 755 N N . ALA A 1 96 ? -3.037 29.078 -5.035 1 43 96 ALA A N 1
ATOM 756 C CA . ALA A 1 96 ? -4.398 28.75 -5.449 1 43 96 ALA A CA 1
ATOM 757 C C . ALA A 1 96 ? -4.656 27.25 -5.355 1 43 96 ALA A C 1
ATOM 759 O O . ALA A 1 96 ? -5.746 26.812 -4.965 1 43 96 ALA A O 1
ATOM 760 N N . PHE A 1 97 ? -3.551 26.531 -5.574 1 41.38 97 PHE A N 1
ATOM 761 C CA . PHE A 1 97 ? -3.744 25.094 -5.457 1 41.38 97 PHE A CA 1
ATOM 762 C C . PHE A 1 97 ? -3.883 24.688 -3.996 1 41.38 97 PHE A C 1
ATOM 764 O O . PHE A 1 97 ? -4.801 23.938 -3.639 1 41.38 97 PHE A O 1
ATOM 771 N N . LEU A 1 98 ? -3.104 24.922 -3.057 1 43.84 98 LEU A N 1
ATOM 772 C CA . LEU A 1 98 ? -3.219 24.609 -1.638 1 43.84 98 LEU A CA 1
ATOM 773 C C . LEU A 1 98 ? -4.445 25.281 -1.028 1 43.84 98 LEU A C 1
ATOM 775 O O . LEU A 1 98 ? -5.145 24.672 -0.21 1 43.84 98 LEU A O 1
ATOM 779 N N . LEU A 1 99 ? -4.84 26.406 -1.602 1 46.19 99 LEU A N 1
ATOM 780 C CA . LEU A 1 99 ? -6.086 27.094 -1.264 1 46.19 99 LEU A CA 1
ATOM 781 C C . LEU A 1 99 ? -7.285 26.359 -1.85 1 46.19 99 LEU A C 1
ATOM 783 O O . LEU A 1 99 ? -8.344 26.281 -1.221 1 46.19 99 LEU A O 1
ATOM 787 N N . ASN A 1 100 ? -7.004 25.656 -2.998 1 49.16 100 ASN A N 1
ATOM 788 C CA . ASN A 1 100 ? -8.078 24.828 -3.539 1 49.16 100 ASN A CA 1
ATOM 789 C C . ASN A 1 100 ? -8.336 23.609 -2.67 1 49.16 100 ASN A C 1
ATOM 791 O O . ASN A 1 100 ? -9.492 23.203 -2.484 1 49.16 100 ASN A O 1
ATOM 795 N N . GLN A 1 101 ? -7.34 23.078 -2.184 1 47.19 101 GLN A N 1
ATOM 796 C CA . GLN A 1 101 ? -7.531 21.953 -1.287 1 47.19 101 GLN A CA 1
ATOM 797 C C . GLN A 1 101 ? -8.102 22.391 0.054 1 47.19 101 GLN A C 1
ATOM 799 O O . GLN A 1 101 ? -9 21.75 0.598 1 47.19 101 GLN A O 1
ATOM 804 N N . ILE A 1 102 ? -7.672 23.547 0.602 1 45.44 102 ILE A N 1
ATOM 805 C CA . ILE A 1 102 ? -8.297 24.156 1.778 1 45.44 102 ILE A CA 1
ATOM 806 C C . ILE A 1 102 ? -9.68 24.688 1.415 1 45.44 102 ILE A C 1
ATOM 808 O O . ILE A 1 102 ? -10.641 24.484 2.156 1 45.44 102 ILE A O 1
ATOM 812 N N . ARG A 1 103 ? -9.938 25.469 0.207 1 46.34 103 ARG A N 1
ATOM 813 C CA . ARG A 1 103 ? -11.234 25.938 -0.26 1 46.34 103 ARG A CA 1
ATOM 814 C C . ARG A 1 103 ? -12.164 24.766 -0.566 1 46.34 103 ARG A C 1
ATOM 816 O O . ARG A 1 103 ? -13.367 24.828 -0.3 1 46.34 103 ARG A O 1
ATOM 823 N N . LYS A 1 104 ? -11.703 23.766 -1.143 1 49.97 104 LYS A N 1
ATOM 824 C CA . LYS A 1 104 ? -12.555 22.609 -1.385 1 49.97 104 LYS A CA 1
ATOM 825 C C . LYS A 1 104 ? -13.055 22.016 -0.073 1 49.97 104 LYS A C 1
ATOM 827 O O . LYS A 1 104 ? -14.195 21.562 0.014 1 49.97 104 LYS A O 1
ATOM 832 N N . GLN A 1 105 ? -12.367 22.031 0.956 1 42.56 105 GLN A N 1
ATOM 833 C CA . GLN A 1 105 ? -12.828 21.594 2.271 1 42.56 105 GLN A CA 1
ATOM 834 C C . GLN A 1 105 ? -13.828 22.594 2.859 1 42.56 105 GLN A C 1
ATOM 836 O O . GLN A 1 105 ? -14.781 22.188 3.531 1 42.56 105 GLN A O 1
ATOM 841 N N . GLN A 1 106 ? -13.617 23.922 2.633 1 36.75 106 GLN A N 1
ATOM 842 C CA . GLN A 1 106 ? -14.641 24.875 3.068 1 36.75 106 GLN A CA 1
ATOM 843 C C . GLN A 1 106 ? -15.898 24.766 2.211 1 36.75 106 GLN A C 1
ATOM 845 O O . GLN A 1 106 ? -17.016 24.891 2.719 1 36.75 106 GLN A O 1
ATOM 850 N N . ASN A 1 107 ? -15.734 24.781 0.932 1 40 107 ASN A N 1
ATOM 851 C CA . ASN A 1 107 ? -16.922 24.688 0.074 1 40 107 ASN A CA 1
ATOM 852 C C . ASN A 1 107 ? -17.594 23.328 0.207 1 40 107 ASN A C 1
ATOM 854 O O . ASN A 1 107 ? -18.797 23.203 -0.03 1 40 107 ASN A O 1
ATOM 858 N N . ASP A 1 108 ? -16.859 22.328 0.388 1 37.84 108 ASP A N 1
ATOM 859 C CA . ASP A 1 108 ? -17.594 21.062 0.543 1 37.84 108 ASP A CA 1
ATOM 860 C C . ASP A 1 108 ? -18.344 21.031 1.865 1 37.84 108 ASP A C 1
ATOM 862 O O . ASP A 1 108 ? -19.094 20.078 2.129 1 37.84 108 ASP A O 1
ATOM 866 N N . SER A 1 109 ? -18.109 21.984 2.771 1 34.34 109 SER A N 1
ATOM 867 C CA . SER A 1 109 ? -19.094 22.125 3.838 1 34.34 109 SER A CA 1
ATOM 868 C C . SER A 1 109 ? -20.422 22.656 3.303 1 34.34 109 SER A C 1
ATOM 870 O O . SER A 1 109 ? -21.375 22.812 4.055 1 34.34 109 SER A O 1
ATOM 872 N N . GLY A 1 110 ? -20.359 23.25 2.172 1 31.36 110 GLY A N 1
ATOM 873 C CA . GLY A 1 110 ? -21.719 23.516 1.693 1 31.36 110 GLY A CA 1
ATOM 874 C C . GLY A 1 110 ? -22.5 22.25 1.395 1 31.36 110 GLY A C 1
ATOM 875 O O . GLY A 1 110 ? -23.094 22.125 0.323 1 31.36 110 GLY A O 1
ATOM 876 N N . CYS A 1 111 ? -21.953 21.188 1.774 1 27.02 111 CYS A N 1
ATOM 877 C CA . CYS A 1 111 ? -22.859 20.109 1.395 1 27.02 111 CYS A CA 1
ATOM 878 C C . CYS A 1 111 ? -24.281 20.422 1.838 1 27.02 111 CYS A C 1
ATOM 880 O O . CYS A 1 111 ? -24.5 20.953 2.926 1 27.02 111 CYS A O 1
ATOM 882 N N . ASN A 1 112 ? -25.219 19.969 0.985 1 27.28 112 ASN A N 1
ATOM 883 C CA . ASN A 1 112 ? -26.641 19.812 0.732 1 27.28 112 ASN A CA 1
ATOM 884 C C . ASN A 1 112 ? -27.406 19.422 1.996 1 27.28 112 ASN A C 1
ATOM 886 O O . ASN A 1 112 ? -27.266 18.297 2.475 1 27.28 112 ASN A O 1
ATOM 890 N N . SER A 1 113 ? -27.359 20.281 2.994 1 24.48 113 SER A N 1
ATOM 891 C CA . SER A 1 113 ? -28.438 20.094 3.953 1 24.48 113 SER A CA 1
ATOM 892 C C . SER A 1 113 ? -29.797 20.094 3.258 1 24.48 113 SER A C 1
ATOM 894 O O . SER A 1 113 ? -30.5 21.109 3.246 1 24.48 113 SER A O 1
ATOM 896 N N . ALA A 1 114 ? -29.969 20.031 1.919 1 24.69 114 ALA A N 1
ATOM 897 C CA . ALA A 1 114 ? -31.391 20 1.639 1 24.69 114 ALA A CA 1
ATOM 898 C C . ALA A 1 114 ? -32.062 18.844 2.367 1 24.69 114 ALA A C 1
ATOM 900 O O . ALA A 1 114 ? -31.828 17.672 2.055 1 24.69 114 ALA A O 1
ATOM 901 N N . VAL A 1 115 ? -32.156 19 3.717 1 20.88 115 VAL A N 1
ATOM 902 C CA . VAL A 1 115 ? -33.219 18.234 4.395 1 20.88 115 VAL A CA 1
ATOM 903 C C . VAL A 1 115 ? -34.562 18.562 3.785 1 20.88 115 VAL A C 1
ATOM 905 O O . VAL A 1 115 ? -34.844 19.734 3.48 1 20.88 115 VAL A O 1
ATOM 908 N N . ASN A 1 116 ? -35.094 17.609 2.883 1 20.72 116 ASN A N 1
ATOM 909 C CA . ASN A 1 116 ? -36.531 17.469 2.625 1 20.72 116 ASN A CA 1
ATOM 910 C C . ASN A 1 116 ? -37.344 17.672 3.895 1 20.72 116 ASN A C 1
ATOM 912 O O . ASN A 1 116 ? -37.219 16.938 4.867 1 20.72 116 ASN A O 1
ATOM 916 N N . VAL A 1 117 ? -37.562 18.891 4.207 1 20.5 117 VAL A N 1
ATOM 917 C CA . VAL A 1 117 ? -38.781 19.156 4.961 1 20.5 117 VAL A CA 1
ATOM 918 C C . VAL A 1 117 ? -40 18.781 4.129 1 20.5 117 VAL A C 1
ATOM 920 O O . VAL A 1 117 ? -40.062 19.016 2.92 1 20.5 117 VAL A O 1
ATOM 923 N N . VAL B 1 1 ? -7.18 21.188 13.766 1 82.62 1 VAL B N 1
ATOM 924 C CA . VAL B 1 1 ? -6.09 20.25 13.523 1 82.62 1 VAL B CA 1
ATOM 925 C C . VAL B 1 1 ? -6.645 18.844 13.367 1 82.62 1 VAL B C 1
ATOM 927 O O . VAL B 1 1 ? -6.27 18.125 12.438 1 82.62 1 VAL B O 1
ATOM 930 N N . ASP B 1 2 ? -7.723 18.406 14.133 1 88.69 2 ASP B N 1
ATOM 931 C CA . ASP B 1 2 ? -8.273 17.062 14.102 1 88.69 2 ASP B CA 1
ATOM 932 C C . ASP B 1 2 ? -8.898 16.75 12.742 1 88.69 2 ASP B C 1
ATOM 934 O O . ASP B 1 2 ? -8.773 15.633 12.242 1 88.69 2 ASP B O 1
ATOM 938 N N . GLU B 1 3 ? -9.555 17.703 12.211 1 88.31 3 GLU B N 1
ATOM 939 C CA . GLU B 1 3 ? -10.18 17.5 10.914 1 88.31 3 GLU B CA 1
ATOM 940 C C . GLU B 1 3 ? -9.141 17.297 9.82 1 88.31 3 GLU B C 1
ATOM 942 O O . GLU B 1 3 ? -9.328 16.484 8.906 1 88.31 3 GLU B O 1
ATOM 947 N N . VAL B 1 4 ? -8.125 18.047 9.906 1 89.25 4 VAL B N 1
ATOM 948 C CA . VAL B 1 4 ? -7.047 17.922 8.93 1 89.25 4 VAL B CA 1
ATOM 949 C C . VAL B 1 4 ? -6.367 16.562 9.062 1 89.25 4 VAL B C 1
ATOM 951 O O . VAL B 1 4 ? -6.082 15.906 8.062 1 89.25 4 VAL B O 1
ATOM 954 N N . LEU B 1 5 ? -6.211 16.109 10.25 1 93 5 LEU B N 1
ATOM 955 C CA . LEU B 1 5 ? -5.609 14.797 10.5 1 93 5 LEU B CA 1
ATOM 956 C C . LEU B 1 5 ? -6.473 13.68 9.922 1 93 5 LEU B C 1
ATOM 958 O O . LEU B 1 5 ? -5.965 12.781 9.25 1 93 5 LEU B O 1
ATOM 962 N N . ALA B 1 6 ? -7.762 13.773 10.172 1 93.44 6 ALA B N 1
ATOM 963 C CA . ALA B 1 6 ? -8.688 12.766 9.664 1 93.44 6 ALA B CA 1
ATOM 964 C C . ALA B 1 6 ? -8.688 12.742 8.141 1 93.44 6 ALA B C 1
ATOM 966 O O . ALA B 1 6 ? -8.742 11.672 7.527 1 93.44 6 ALA B O 1
ATOM 967 N N . SER B 1 7 ? -8.625 13.867 7.605 1 91.75 7 SER B N 1
ATOM 968 C CA . SER B 1 7 ? -8.617 13.977 6.152 1 91.75 7 SER B CA 1
ATOM 969 C C . SER B 1 7 ? -7.359 13.359 5.555 1 91.75 7 SER B C 1
ATOM 971 O O . SER B 1 7 ? -7.43 12.609 4.578 1 91.75 7 SER B O 1
ATOM 973 N N . HIS B 1 8 ? -6.238 13.719 6.141 1 93.94 8 HIS B N 1
ATOM 974 C CA . HIS B 1 8 ? -4.977 13.164 5.66 1 93.94 8 HIS B CA 1
ATOM 975 C C . HIS B 1 8 ? -4.941 11.648 5.82 1 93.94 8 HIS B C 1
ATOM 977 O O . HIS B 1 8 ? -4.473 10.938 4.93 1 93.94 8 HIS B O 1
ATOM 983 N N . GLN B 1 9 ? -5.445 11.156 6.902 1 95.38 9 GLN B N 1
ATOM 984 C CA . GLN B 1 9 ? -5.469 9.711 7.141 1 95.38 9 GLN B CA 1
ATOM 985 C C . GLN B 1 9 ? -6.355 9 6.125 1 95.38 9 GLN B C 1
ATOM 987 O O . GLN B 1 9 ? -5.969 7.969 5.574 1 95.38 9 GLN B O 1
ATOM 992 N N . ALA B 1 10 ? -7.531 9.539 5.887 1 94.75 10 ALA B N 1
ATOM 993 C CA . ALA B 1 10 ? -8.461 8.938 4.93 1 94.75 10 ALA B CA 1
ATOM 994 C C . ALA B 1 10 ? -7.855 8.914 3.527 1 94.75 10 ALA B C 1
ATOM 996 O O . ALA B 1 10 ? -7.973 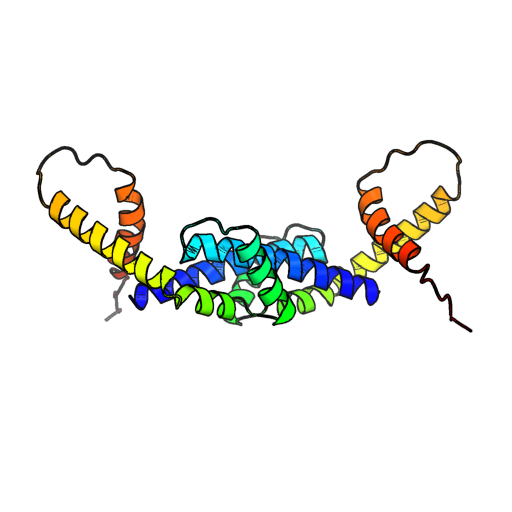7.914 2.811 1 94.75 10 ALA B O 1
ATOM 997 N N . TYR B 1 11 ? -7.27 9.984 3.199 1 95.06 11 TYR B N 1
ATOM 998 C CA . TYR B 1 11 ? -6.637 10.078 1.889 1 95.06 11 TYR B CA 1
ATOM 999 C C . TYR B 1 11 ? -5.5 9.078 1.755 1 95.06 11 TYR B C 1
ATOM 1001 O O . TYR B 1 11 ? -5.383 8.391 0.736 1 95.06 11 TYR B O 1
ATOM 1009 N N . TYR B 1 12 ? -4.676 9.062 2.736 1 96.44 12 TYR B N 1
ATOM 1010 C CA . TYR B 1 12 ? -3.564 8.117 2.752 1 96.44 12 TYR B CA 1
ATOM 1011 C C . TYR B 1 12 ? -4.066 6.68 2.611 1 96.44 12 TYR B C 1
ATOM 1013 O O . TYR B 1 12 ? -3.539 5.91 1.806 1 96.44 12 TYR B O 1
ATOM 1021 N N . GLN B 1 13 ? -5.047 6.293 3.379 1 97 13 GLN B N 1
ATOM 1022 C CA . GLN B 1 13 ? -5.574 4.934 3.357 1 97 13 GLN B CA 1
ATOM 1023 C C . GLN B 1 13 ? -6.145 4.586 1.985 1 97 13 GLN B C 1
ATOM 1025 O O . GLN B 1 13 ? -5.965 3.469 1.497 1 97 13 GLN B O 1
ATOM 1030 N N . LEU B 1 14 ? -6.812 5.516 1.402 1 96.19 14 LEU B N 1
ATOM 1031 C CA . LEU B 1 14 ? -7.332 5.301 0.057 1 96.19 14 LEU B CA 1
ATOM 1032 C C . LEU B 1 14 ? -6.199 5.023 -0.926 1 96.19 14 LEU B C 1
ATOM 1034 O O . LEU B 1 14 ? -6.246 4.051 -1.679 1 96.19 14 LEU B O 1
ATOM 1038 N N . ARG B 1 15 ? -5.188 5.867 -0.931 1 95.81 15 ARG B N 1
ATOM 1039 C CA . ARG B 1 15 ? -4.082 5.742 -1.872 1 95.81 15 ARG B CA 1
ATOM 1040 C C . ARG B 1 15 ? -3.352 4.418 -1.685 1 95.81 15 ARG B C 1
ATOM 1042 O O . ARG B 1 15 ? -3.043 3.729 -2.66 1 95.81 15 ARG B O 1
ATOM 1049 N N . VAL B 1 16 ? -3.08 4.07 -0.468 1 97.44 16 VAL B N 1
ATOM 1050 C CA . VAL B 1 16 ? -2.332 2.848 -0.194 1 97.44 16 VAL B CA 1
ATOM 1051 C C . VAL B 1 16 ? -3.193 1.63 -0.521 1 97.44 16 VAL B C 1
ATOM 1053 O O . VAL B 1 16 ? -2.693 0.628 -1.036 1 97.44 16 VAL B O 1
ATOM 1056 N N . CYS B 1 17 ? -4.531 1.715 -0.228 1 97.56 17 CYS B N 1
ATOM 1057 C CA . CYS B 1 17 ? -5.418 0.626 -0.621 1 97.56 17 CYS B CA 1
ATOM 1058 C C . CYS B 1 17 ? -5.438 0.457 -2.135 1 97.56 17 CYS B C 1
ATOM 1060 O O . CYS B 1 17 ? -5.414 -0.668 -2.639 1 97.56 17 CYS B O 1
ATOM 1062 N N . GLN B 1 18 ? -5.473 1.53 -2.826 1 96.94 18 GLN B N 1
ATOM 1063 C CA . GLN B 1 18 ? -5.457 1.49 -4.285 1 96.94 18 GLN B CA 1
ATOM 1064 C C . GLN B 1 18 ? -4.199 0.802 -4.801 1 96.94 18 GLN B C 1
ATOM 1066 O O . GLN B 1 18 ? -4.27 -0.057 -5.684 1 96.94 18 GLN B O 1
ATOM 1071 N N . GLU B 1 19 ? -3.096 1.103 -4.254 1 96.19 19 GLU B N 1
ATOM 1072 C CA . GLU B 1 19 ? -1.826 0.513 -4.664 1 96.19 19 GLU B CA 1
ATOM 1073 C C . GLU B 1 19 ? -1.738 -0.954 -4.254 1 96.19 19 GLU B C 1
ATOM 1075 O O . GLU B 1 19 ? -1.27 -1.794 -5.023 1 96.19 19 GLU B O 1
ATOM 1080 N N . ALA B 1 20 ? -2.16 -1.225 -3.066 1 97.88 20 ALA B N 1
ATOM 1081 C CA . ALA B 1 20 ? -2.104 -2.594 -2.559 1 97.88 20 ALA B CA 1
ATOM 1082 C C . ALA B 1 20 ? -2.932 -3.535 -3.428 1 97.88 20 ALA B C 1
ATOM 1084 O O . ALA B 1 20 ? -2.49 -4.641 -3.752 1 97.88 20 ALA B O 1
ATOM 1085 N N . VAL B 1 21 ? -4.043 -3.086 -3.812 1 98.12 21 VAL B N 1
ATOM 1086 C CA . VAL B 1 21 ? -4.934 -3.914 -4.621 1 98.12 21 VAL B CA 1
ATOM 1087 C C . VAL B 1 21 ? -4.355 -4.078 -6.023 1 98.12 21 VAL B C 1
ATOM 1089 O O . VAL B 1 21 ? -4.391 -5.172 -6.594 1 98.12 21 VAL B O 1
ATOM 1092 N N . TRP B 1 22 ? -3.842 -3.029 -6.586 1 97.62 22 TRP B N 1
ATOM 1093 C CA . TRP B 1 22 ? -3.213 -3.072 -7.898 1 97.62 22 TRP B CA 1
ATOM 1094 C C . TRP B 1 22 ? -2.057 -4.066 -7.918 1 97.62 22 TRP B C 1
ATOM 1096 O O . TRP B 1 22 ? -1.936 -4.867 -8.852 1 97.62 22 TRP B O 1
ATOM 1106 N N . GLU B 1 23 ? -1.234 -4.008 -6.887 1 95.75 23 GLU B N 1
ATOM 1107 C CA . GLU B 1 23 ? -0.081 -4.895 -6.766 1 95.75 23 GLU B CA 1
ATOM 1108 C C . GLU B 1 23 ? -0.515 -6.344 -6.574 1 95.75 23 GLU B C 1
ATOM 1110 O O . GLU B 1 23 ? 0.15 -7.266 -7.051 1 95.75 23 GLU B O 1
ATOM 1115 N N . ALA B 1 24 ? -1.632 -6.527 -5.887 1 98.19 24 ALA B N 1
ATOM 1116 C CA . ALA B 1 24 ? -2.117 -7.891 -5.684 1 98.19 24 ALA B CA 1
ATOM 1117 C C . ALA B 1 24 ? -2.504 -8.539 -7.008 1 98.19 24 ALA B C 1
ATOM 1119 O O . ALA B 1 24 ? -2.166 -9.695 -7.262 1 98.19 24 ALA B O 1
ATOM 1120 N N . PHE B 1 25 ? -3.195 -7.836 -7.844 1 96.88 25 PHE B N 1
ATOM 1121 C CA . PHE B 1 25 ? -3.574 -8.367 -9.148 1 96.88 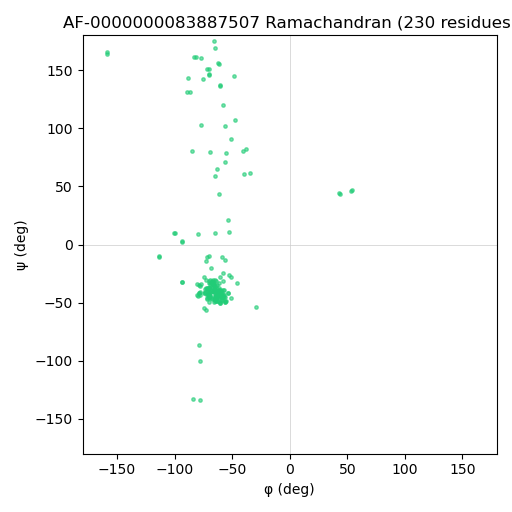25 PHE B CA 1
ATOM 1122 C C . PHE B 1 25 ? -2.34 -8.688 -9.984 1 96.88 25 PHE B C 1
ATOM 1124 O O . PHE B 1 25 ? -2.299 -9.711 -10.672 1 96.88 25 PHE B O 1
ATOM 1131 N N . ARG B 1 26 ? -1.359 -7.855 -9.914 1 94.94 26 ARG B N 1
ATOM 1132 C CA . ARG B 1 26 ? -0.157 -8.031 -10.719 1 94.94 26 ARG B CA 1
ATOM 1133 C C . ARG B 1 26 ? 0.664 -9.219 -10.234 1 94.94 26 ARG B C 1
ATOM 1135 O O . ARG B 1 26 ? 1.158 -10.016 -11.039 1 94.94 26 ARG B O 1
ATOM 1142 N N . ILE B 1 27 ? 0.807 -9.289 -8.945 1 93.88 27 ILE B N 1
ATOM 1143 C CA . ILE B 1 27 ? 1.718 -10.273 -8.383 1 93.88 27 ILE B CA 1
ATOM 1144 C C . ILE B 1 27 ? 1.036 -11.641 -8.336 1 93.88 27 ILE B C 1
ATOM 1146 O O . ILE B 1 27 ? 1.631 -12.648 -8.711 1 93.88 27 ILE B O 1
ATOM 1150 N N . PHE B 1 28 ? -0.203 -11.695 -7.922 1 95.25 28 PHE B N 1
ATOM 1151 C CA . PHE B 1 28 ? -0.837 -12.984 -7.668 1 95.25 28 PHE B CA 1
ATOM 1152 C C . PHE B 1 28 ? -1.597 -13.469 -8.898 1 95.25 28 PHE B C 1
ATOM 1154 O O . PHE B 1 28 ? -1.643 -14.672 -9.18 1 95.25 28 PHE B O 1
ATOM 1161 N N . LEU B 1 29 ? -2.152 -12.578 -9.695 1 95.81 29 LEU B N 1
ATOM 1162 C CA . LEU B 1 29 ? -3.049 -13.008 -10.766 1 95.81 29 LEU B CA 1
ATOM 1163 C C . LEU B 1 29 ? -2.441 -12.727 -12.133 1 95.81 29 LEU B C 1
ATOM 1165 O O . LEU B 1 29 ? -2.938 -13.211 -13.148 1 95.81 29 LEU B O 1
ATOM 1169 N N . ASP B 1 30 ? -1.44 -12.031 -12.125 1 93.12 30 ASP B N 1
ATOM 1170 C CA . ASP B 1 30 ? -0.715 -11.695 -13.344 1 93.12 30 ASP B CA 1
ATOM 1171 C C . ASP B 1 30 ? -1.646 -11.078 -14.383 1 93.12 30 ASP B C 1
ATOM 1173 O O . ASP B 1 30 ? -1.635 -11.477 -15.547 1 93.12 30 ASP B O 1
ATOM 1177 N N . ARG B 1 31 ? -2.439 -10.148 -13.945 1 92.75 31 ARG B N 1
ATOM 1178 C CA . ARG B 1 31 ? -3.334 -9.445 -14.852 1 92.75 31 ARG B CA 1
ATOM 1179 C C . ARG B 1 31 ? -3.773 -8.102 -14.266 1 92.75 31 ARG B C 1
ATOM 1181 O O . ARG B 1 31 ? -3.629 -7.871 -13.062 1 92.75 31 ARG B O 1
ATOM 1188 N N . ILE B 1 32 ? -4.34 -7.258 -15.156 1 93.5 32 ILE B N 1
ATOM 1189 C CA . ILE B 1 32 ? -4.941 -5.996 -14.742 1 93.5 32 ILE B CA 1
ATOM 1190 C C . ILE B 1 32 ? -6.414 -6.219 -14.391 1 93.5 32 ILE B C 1
ATOM 1192 O O . ILE B 1 32 ? -7.152 -6.848 -15.148 1 93.5 32 ILE B O 1
ATOM 1196 N N . PRO B 1 33 ? -6.809 -5.723 -13.258 1 95.94 33 PRO B N 1
ATOM 1197 C CA . PRO B 1 33 ? -8.219 -5.902 -12.891 1 95.94 33 PRO B CA 1
ATOM 1198 C C . PRO B 1 33 ? -9.164 -5.082 -13.758 1 95.94 33 PRO B C 1
ATOM 1200 O O . PRO B 1 33 ? -8.805 -3.99 -14.211 1 95.94 33 PRO B O 1
ATOM 1203 N N . GLY B 1 34 ? -10.359 -5.699 -13.961 1 96.25 34 GLY B N 1
ATOM 1204 C CA . GLY B 1 34 ? -11.438 -4.844 -14.445 1 96.25 34 GLY B CA 1
ATOM 1205 C C . GLY B 1 34 ? -11.805 -3.742 -13.469 1 96.25 34 GLY B C 1
ATOM 1206 O O . GLY B 1 34 ? -11.594 -3.881 -12.266 1 96.25 34 GLY B O 1
ATOM 1207 N N . THR B 1 35 ? -12.375 -2.664 -13.938 1 96.38 35 THR B N 1
ATOM 1208 C CA . THR B 1 35 ? -12.68 -1.482 -13.141 1 96.38 35 THR B CA 1
ATOM 1209 C C . THR B 1 35 ? -13.562 -1.847 -11.945 1 96.38 35 THR B C 1
ATOM 1211 O O . THR B 1 35 ? -13.281 -1.445 -10.812 1 96.38 35 THR B O 1
ATOM 1214 N N . TRP B 1 36 ? -14.547 -2.617 -12.195 1 97.5 36 TRP B N 1
ATOM 1215 C CA . TRP B 1 36 ? -15.484 -2.945 -11.125 1 97.5 36 TRP B CA 1
ATOM 1216 C C . TRP B 1 36 ? -14.828 -3.836 -10.078 1 97.5 36 TRP B C 1
ATOM 1218 O O . TRP B 1 36 ? -15.016 -3.631 -8.875 1 97.5 36 TRP B O 1
ATOM 1228 N N . GLU B 1 37 ? -14.086 -4.859 -10.531 1 97 37 GLU B N 1
ATOM 1229 C CA . GLU B 1 37 ? -13.367 -5.754 -9.633 1 97 37 GLU B CA 1
ATOM 1230 C C . GLU B 1 37 ? -12.367 -4.984 -8.766 1 97 37 GLU B C 1
ATOM 1232 O O . GLU B 1 37 ? -12.312 -5.188 -7.555 1 97 37 GLU B O 1
ATOM 1237 N N . TYR B 1 38 ? -11.695 -4.109 -9.469 1 97.31 38 TYR B N 1
ATOM 1238 C CA . TYR B 1 38 ? -10.711 -3.281 -8.781 1 97.31 38 TYR B CA 1
ATOM 1239 C C . TYR B 1 38 ? -11.367 -2.412 -7.723 1 97.31 38 TYR B C 1
ATOM 1241 O O . TYR B 1 38 ? -10.945 -2.404 -6.562 1 97.31 38 TYR B O 1
ATOM 1249 N N . GLN B 1 39 ? -12.375 -1.761 -8.016 1 97.31 39 GLN B N 1
ATOM 1250 C CA . GLN B 1 39 ? -13.055 -0.854 -7.102 1 97.31 39 GLN B CA 1
ATOM 1251 C C . GLN B 1 39 ? -13.656 -1.612 -5.922 1 97.31 39 GLN B C 1
ATOM 1253 O O . GLN B 1 39 ? -13.68 -1.105 -4.797 1 97.31 39 GLN B O 1
ATOM 1258 N N . ALA B 1 40 ? -14.133 -2.766 -6.156 1 97.5 40 ALA B N 1
ATOM 1259 C CA . ALA B 1 40 ? -14.695 -3.576 -5.082 1 97.5 40 ALA B CA 1
ATOM 1260 C C . ALA B 1 40 ? -13.625 -3.951 -4.059 1 97.5 40 ALA B C 1
ATOM 1262 O O . ALA B 1 40 ? -13.875 -3.912 -2.852 1 97.5 40 ALA B O 1
ATOM 1263 N N . TRP B 1 41 ? -12.484 -4.344 -4.582 1 97.25 41 TRP B N 1
ATOM 1264 C CA . TRP B 1 41 ? -11.391 -4.699 -3.688 1 97.25 41 TRP B CA 1
ATOM 1265 C C . TRP B 1 41 ? -10.891 -3.479 -2.918 1 97.25 41 TRP B C 1
ATOM 1267 O O . TRP B 1 41 ? -10.586 -3.57 -1.727 1 97.25 41 TRP B O 1
ATOM 1277 N N . VAL B 1 42 ? -10.805 -2.334 -3.543 1 97.25 42 VAL B N 1
ATOM 1278 C CA . VAL B 1 42 ? -10.367 -1.105 -2.889 1 97.25 42 VAL B CA 1
ATOM 1279 C C . VAL B 1 42 ? -11.352 -0.727 -1.786 1 97.25 42 VAL B C 1
ATOM 1281 O O . VAL B 1 42 ? -10.953 -0.366 -0.679 1 97.25 42 VAL B O 1
ATOM 1284 N N . ARG B 1 43 ? -12.625 -0.904 -2.059 1 96.5 43 ARG B N 1
ATOM 1285 C CA . ARG B 1 43 ? -13.648 -0.627 -1.055 1 96.5 43 ARG B CA 1
ATOM 1286 C C . ARG B 1 43 ? -13.516 -1.57 0.136 1 96.5 43 ARG B C 1
ATOM 1288 O O . ARG B 1 43 ? -13.625 -1.144 1.288 1 96.5 43 ARG B O 1
ATOM 1295 N N . SER B 1 44 ? -13.336 -2.797 -0.132 1 96.19 44 SER B N 1
ATOM 1296 C CA . SER B 1 44 ? -13.148 -3.77 0.939 1 96.19 44 SER B CA 1
ATOM 1297 C C . SER B 1 44 ? -11.938 -3.42 1.795 1 96.19 44 SER B C 1
ATOM 1299 O O . SER B 1 44 ? -11.984 -3.518 3.023 1 96.19 44 SER B O 1
ATOM 1301 N N . CYS B 1 45 ? -10.891 -3.041 1.107 1 95.5 45 CYS B N 1
ATOM 1302 C CA . CYS B 1 45 ? -9.672 -2.648 1.793 1 95.5 45 CYS B CA 1
ATOM 1303 C C . CYS B 1 45 ? -9.922 -1.471 2.727 1 95.5 45 CYS B C 1
ATOM 1305 O O . CYS B 1 45 ? -9.406 -1.439 3.846 1 95.5 45 CYS B O 1
ATOM 1307 N N . GLN B 1 46 ? -10.711 -0.534 2.322 1 94 46 GLN B N 1
ATOM 1308 C CA . GLN B 1 46 ? -10.984 0.664 3.109 1 94 46 GLN B CA 1
ATOM 1309 C C . GLN B 1 46 ? -12 0.375 4.211 1 94 46 GLN B C 1
ATOM 1311 O O . GLN B 1 46 ? -11.82 0.794 5.355 1 94 46 GLN B O 1
ATOM 1316 N N . GLN B 1 47 ? -13.078 -0.409 3.895 1 92.5 47 GLN B N 1
ATOM 1317 C CA . GLN B 1 47 ? -14.211 -0.592 4.797 1 92.5 47 GLN B CA 1
ATOM 1318 C C . GLN B 1 47 ? -13.898 -1.64 5.863 1 92.5 47 GLN B C 1
ATOM 1320 O O . GLN B 1 47 ? -14.352 -1.525 7.004 1 92.5 47 GLN B O 1
ATOM 1325 N N . GLU B 1 48 ? -13.156 -2.598 5.473 1 87 48 GLU B N 1
ATOM 1326 C CA . GLU B 1 48 ? -12.867 -3.697 6.387 1 87 48 GLU B CA 1
ATOM 1327 C C . GLU B 1 48 ? -11.5 -3.535 7.035 1 87 48 GLU B C 1
ATOM 1329 O O . GLU B 1 48 ? -11.023 -4.434 7.73 1 87 48 GLU B O 1
ATOM 1334 N N . ALA B 1 49 ? -10.93 -2.471 6.863 1 85.69 49 ALA B N 1
ATOM 1335 C CA . ALA B 1 49 ? -9.609 -2.162 7.398 1 85.69 49 ALA B CA 1
ATOM 1336 C C . ALA B 1 49 ? -8.648 -3.336 7.211 1 85.69 49 ALA B C 1
ATOM 1338 O O . ALA B 1 49 ? -7.953 -3.734 8.148 1 85.69 49 ALA B O 1
ATOM 1339 N N . LEU B 1 50 ? -8.688 -3.926 6.07 1 90.56 50 LEU B N 1
ATOM 1340 C CA . LEU B 1 50 ? -7.816 -5.062 5.801 1 90.56 50 LEU B CA 1
ATOM 1341 C C . LEU B 1 50 ? -6.352 -4.66 5.91 1 90.56 50 LEU B C 1
ATOM 1343 O O . LEU B 1 50 ? -5.957 -3.6 5.418 1 90.56 50 LEU B O 1
ATOM 1347 N N . CYS B 1 51 ? -5.594 -5.578 6.566 1 93.88 51 CYS B N 1
ATOM 1348 C CA . CYS B 1 51 ? -4.145 -5.414 6.594 1 93.88 51 CYS B CA 1
ATOM 1349 C C . CYS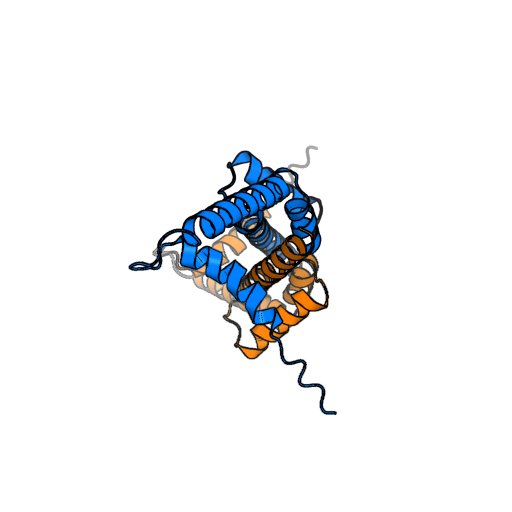 B 1 51 ? -3.512 -5.98 5.328 1 93.88 51 CYS B C 1
ATOM 1351 O O . CYS B 1 51 ? -4.141 -6.754 4.605 1 93.88 51 CYS B O 1
ATOM 1353 N N . ILE B 1 52 ? -2.275 -5.574 5.047 1 95.38 52 ILE B N 1
ATOM 1354 C CA . ILE B 1 52 ? -1.503 -6.031 3.896 1 95.38 52 ILE B CA 1
ATOM 1355 C C . ILE B 1 52 ? -1.45 -7.559 3.885 1 95.38 52 ILE B C 1
ATOM 1357 O O . ILE B 1 52 ? -1.628 -8.188 2.836 1 95.38 52 ILE B O 1
ATOM 1361 N N . SER B 1 53 ? -1.259 -8.133 5.051 1 94.56 53 SER B N 1
ATOM 1362 C CA . SER B 1 53 ? -1.18 -9.586 5.148 1 94.56 53 SER B CA 1
ATOM 1363 C C . SER B 1 53 ? -2.521 -10.234 4.828 1 94.56 53 SER B C 1
ATOM 1365 O O . SER B 1 53 ? -2.568 -11.336 4.285 1 94.56 53 SER B O 1
ATOM 1367 N N . ASP B 1 54 ? -3.611 -9.531 5.156 1 95.44 54 ASP B N 1
ATOM 1368 C CA . ASP B 1 54 ? -4.938 -10.039 4.828 1 95.44 54 ASP B CA 1
ATOM 1369 C C . ASP B 1 54 ? -5.145 -10.102 3.316 1 95.44 54 ASP B C 1
ATOM 1371 O O . ASP B 1 54 ? -5.629 -11.109 2.791 1 95.44 54 ASP B O 1
ATOM 1375 N N . ILE B 1 55 ? -4.84 -9.047 2.676 1 96.62 55 ILE B N 1
ATOM 1376 C CA . ILE B 1 55 ? -4.973 -8.992 1.223 1 96.62 55 ILE B CA 1
ATOM 1377 C C . ILE B 1 55 ? -4.086 -10.062 0.584 1 96.62 55 ILE B C 1
ATOM 1379 O O . ILE B 1 55 ? -4.531 -10.805 -0.291 1 96.62 55 ILE B O 1
ATOM 1383 N N . ALA B 1 56 ? -2.852 -10.172 1.099 1 96.94 56 ALA B N 1
ATOM 1384 C CA . ALA B 1 56 ? -1.938 -11.195 0.598 1 96.94 56 ALA B CA 1
ATOM 1385 C C . ALA B 1 56 ? -2.551 -12.586 0.722 1 96.94 56 ALA B C 1
ATOM 1387 O O . ALA B 1 56 ? -2.529 -13.367 -0.231 1 96.94 56 ALA B O 1
ATOM 1388 N N . ARG B 1 57 ? -3.023 -12.836 1.865 1 96 57 ARG B N 1
ATOM 1389 C CA . ARG B 1 57 ? -3.598 -14.156 2.127 1 96 57 ARG B CA 1
ATOM 1390 C C . ARG B 1 57 ? -4.805 -14.414 1.23 1 96 57 ARG B C 1
ATOM 1392 O O . ARG B 1 57 ? -4.957 -15.508 0.688 1 96 57 ARG B O 1
ATOM 1399 N N . ASN B 1 58 ? -5.652 -13.406 1.093 1 96.5 58 ASN B N 1
ATOM 1400 C CA . ASN B 1 58 ? -6.844 -13.555 0.262 1 96.5 58 ASN B CA 1
ATOM 1401 C C . ASN B 1 58 ? -6.48 -13.883 -1.184 1 96.5 58 ASN B C 1
ATOM 1403 O O . ASN B 1 58 ? -7.035 -14.812 -1.771 1 96.5 58 ASN B O 1
ATOM 1407 N N . PHE B 1 59 ? -5.613 -13.211 -1.762 1 97.44 59 PHE B N 1
ATOM 1408 C CA . PHE B 1 59 ? -5.246 -13.391 -3.16 1 97.44 59 PHE B CA 1
ATOM 1409 C C . PHE B 1 59 ? -4.422 -14.664 -3.346 1 97.44 59 PHE B C 1
ATOM 1411 O O . PHE B 1 59 ? -4.625 -15.398 -4.312 1 97.44 59 PHE B O 1
ATOM 1418 N N . SER B 1 60 ? -3.484 -14.922 -2.414 1 96.56 60 SER B N 1
ATOM 1419 C CA . SER B 1 60 ? -2.598 -16.078 -2.555 1 96.56 60 SER B CA 1
ATOM 1420 C C . SER B 1 60 ? -3.375 -17.375 -2.492 1 96.56 60 SER B C 1
ATOM 1422 O O . SER B 1 60 ? -3.002 -18.359 -3.141 1 96.56 60 SER B O 1
ATOM 1424 N N . SER B 1 61 ? -4.445 -17.391 -1.76 1 96 61 SER B N 1
ATOM 1425 C CA . SER B 1 61 ? -5.203 -18.625 -1.565 1 96 61 SER B CA 1
ATOM 1426 C C . SER B 1 61 ? -6.328 -18.75 -2.588 1 96 61 SER B C 1
ATOM 1428 O O . SER B 1 61 ? -7.074 -19.734 -2.586 1 96 61 SER B O 1
ATOM 1430 N N . SER B 1 62 ? -6.445 -17.844 -3.459 1 95.94 62 SER B N 1
ATOM 1431 C CA . SER B 1 62 ? -7.535 -17.875 -4.43 1 95.94 62 SER B CA 1
ATOM 1432 C C . SER B 1 62 ? -7.344 -19 -5.445 1 95.94 62 SER B C 1
ATOM 1434 O O . SER B 1 62 ? -6.211 -19.359 -5.777 1 95.94 62 SER B O 1
ATOM 1436 N N . GLU B 1 63 ? -8.445 -19.516 -5.977 1 96.06 63 GLU B N 1
ATOM 1437 C CA . GLU B 1 63 ? -8.391 -20.562 -7.008 1 96.06 63 GLU B CA 1
ATOM 1438 C C . GLU B 1 63 ? -7.648 -20.062 -8.25 1 96.06 63 GLU B C 1
ATOM 1440 O O . GLU B 1 63 ? -6.91 -20.828 -8.875 1 96.06 63 GLU B O 1
ATOM 1445 N N . GLU B 1 64 ? -7.957 -18.828 -8.609 1 95.75 64 GLU B N 1
ATOM 1446 C CA . GLU B 1 64 ? -7.297 -18.25 -9.781 1 95.75 64 GLU B CA 1
ATOM 1447 C C . GLU B 1 64 ? -5.777 -18.266 -9.617 1 95.75 64 GLU B C 1
ATOM 1449 O O . GLU B 1 64 ? -5.055 -18.625 -10.547 1 95.75 64 GLU B O 1
ATOM 1454 N N . HIS B 1 65 ? -5.277 -18 -8.484 1 95.44 65 HIS B N 1
ATOM 1455 C CA . HIS B 1 65 ? -3.838 -17.96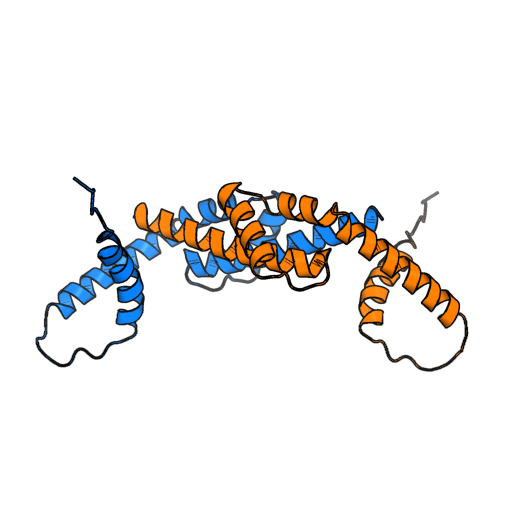9 -8.242 1 95.44 65 HIS B CA 1
ATOM 1456 C C . HIS B 1 65 ? -3.25 -19.375 -8.25 1 95.44 65 HIS B C 1
ATOM 1458 O O . HIS B 1 65 ? -2.23 -19.625 -8.898 1 95.44 65 HIS B O 1
ATOM 1464 N N . ILE B 1 66 ? -3.844 -20.25 -7.605 1 94.25 66 ILE B N 1
ATOM 1465 C CA . ILE B 1 66 ? -3.367 -21.625 -7.512 1 94.25 66 ILE B CA 1
ATOM 1466 C C . ILE B 1 66 ? -3.342 -22.266 -8.898 1 94.25 66 ILE B C 1
ATOM 1468 O O . ILE B 1 66 ? -2.396 -22.969 -9.25 1 94.25 66 ILE B O 1
ATOM 1472 N N . GLY B 1 67 ? -4.355 -22.047 -9.672 1 93.94 67 GLY B N 1
ATOM 1473 C CA . GLY B 1 67 ? -4.371 -22.516 -11.047 1 93.94 67 GLY B CA 1
ATOM 1474 C C . GLY B 1 67 ? -3.211 -21.984 -11.875 1 93.94 67 GLY B C 1
ATOM 1475 O O . GLY B 1 67 ? -2.625 -22.719 -12.672 1 93.94 67 GLY B O 1
ATOM 1476 N N . LEU B 1 68 ? -2.949 -20.734 -11.695 1 92.25 68 LEU B N 1
ATOM 1477 C CA . LEU B 1 68 ? -1.836 -20.109 -12.406 1 92.25 68 LEU B CA 1
ATOM 1478 C C . LEU B 1 68 ? -0.515 -20.781 -12.039 1 92.25 68 LEU B C 1
ATOM 1480 O O . LEU B 1 68 ? 0.318 -21.031 -12.914 1 92.25 68 LEU B O 1
ATOM 1484 N N . ILE B 1 69 ? -0.34 -21.078 -10.758 1 90.88 69 ILE B N 1
ATOM 1485 C CA . ILE B 1 69 ? 0.886 -21.719 -10.305 1 90.88 69 ILE B CA 1
ATOM 1486 C C . ILE B 1 69 ? 1.019 -23.094 -10.977 1 90.88 69 ILE B C 1
ATOM 1488 O O . ILE B 1 69 ? 2.09 -23.453 -11.469 1 90.88 69 ILE B O 1
ATOM 1492 N N . HIS B 1 70 ? -0.055 -23.797 -11.125 1 91.31 70 HIS B N 1
ATOM 1493 C CA . HIS B 1 70 ? -0.036 -25.125 -11.734 1 91.31 70 HIS B CA 1
ATOM 1494 C C . HIS B 1 70 ? 0.267 -25.047 -13.227 1 91.31 70 HIS B C 1
ATOM 1496 O O . HIS B 1 70 ? 0.996 -25.875 -13.758 1 91.31 70 HIS B O 1
ATOM 1502 N N . ARG B 1 71 ? -0.312 -24.109 -13.836 1 89.75 71 ARG B N 1
ATOM 1503 C CA . ARG B 1 71 ? -0.093 -23.938 -15.273 1 89.75 71 ARG B CA 1
ATOM 1504 C C . ARG B 1 71 ? 1.366 -23.609 -15.57 1 89.75 71 ARG B C 1
ATOM 1506 O O . ARG B 1 71 ? 1.954 -24.156 -16.5 1 89.75 71 ARG B O 1
ATOM 1513 N N . VAL B 1 72 ? 1.891 -22.766 -14.82 1 85.69 72 VAL B N 1
ATOM 1514 C CA . VAL B 1 72 ? 3.273 -22.328 -15.023 1 85.69 72 VAL B CA 1
ATOM 1515 C C . VAL B 1 72 ? 4.215 -23.5 -14.75 1 85.69 72 VAL B C 1
ATOM 1517 O O . VAL B 1 72 ? 5.188 -23.719 -15.477 1 85.69 72 VAL B O 1
ATOM 1520 N N . GLN B 1 73 ? 3.92 -24.281 -13.727 1 84.56 73 GLN B N 1
ATOM 1521 C CA . GLN B 1 73 ? 4.754 -25.438 -13.383 1 84.56 73 GLN B CA 1
ATOM 1522 C C . GLN B 1 73 ? 4.684 -26.516 -14.453 1 84.56 73 GLN B C 1
ATOM 1524 O O . GLN B 1 73 ? 5.691 -27.141 -14.781 1 84.56 73 GLN B O 1
ATOM 1529 N N . ALA B 1 74 ? 3.562 -26.578 -15.039 1 84.62 74 ALA B N 1
ATOM 1530 C CA . ALA B 1 74 ? 3.385 -27.562 -16.109 1 84.62 74 ALA B CA 1
ATOM 1531 C C . ALA B 1 74 ? 4.117 -27.141 -17.375 1 84.62 74 ALA B C 1
ATOM 1533 O O . ALA B 1 74 ? 4.734 -27.953 -18.047 1 84.62 74 ALA B O 1
ATOM 1534 N N . ALA B 1 75 ? 4.047 -25.859 -17.594 1 83.5 75 ALA B N 1
ATOM 1535 C CA . ALA B 1 75 ? 4.727 -25.344 -18.766 1 83.5 75 ALA B CA 1
ATOM 1536 C C . ALA B 1 75 ? 6.242 -25.422 -18.609 1 83.5 75 ALA B C 1
ATOM 1538 O O . ALA B 1 75 ? 6.961 -25.734 -19.562 1 83.5 75 ALA B O 1
ATOM 1539 N N . ALA B 1 76 ? 6.672 -25.172 -17.422 1 77.44 76 ALA B N 1
ATOM 1540 C CA . ALA B 1 76 ? 8.102 -25.25 -17.141 1 77.44 76 ALA B CA 1
ATOM 1541 C C . ALA B 1 76 ? 8.609 -26.672 -17.281 1 77.44 76 ALA B C 1
ATOM 1543 O O . ALA B 1 76 ? 9.719 -26.906 -17.766 1 77.44 76 ALA B O 1
ATOM 1544 N N . ALA B 1 77 ? 7.781 -27.531 -16.922 1 76 77 ALA B N 1
ATOM 1545 C CA . ALA B 1 77 ? 8.141 -28.953 -17.047 1 76 77 ALA B CA 1
ATOM 1546 C C . ALA B 1 77 ? 8.203 -29.375 -18.5 1 76 77 ALA B C 1
ATOM 1548 O O . ALA B 1 77 ? 9.078 -30.156 -18.891 1 76 77 ALA B O 1
ATOM 1549 N N . ALA B 1 78 ? 7.406 -28.703 -19.172 1 76.25 78 ALA B N 1
ATOM 1550 C CA . ALA B 1 78 ? 7.348 -29.031 -20.594 1 76.25 78 ALA B CA 1
ATOM 1551 C C . ALA B 1 78 ? 8.539 -28.438 -21.344 1 76.25 78 ALA B C 1
ATOM 1553 O O . ALA B 1 78 ? 9.109 -29.062 -22.219 1 76.25 78 ALA B O 1
ATOM 1554 N N . VAL B 1 79 ? 8.945 -27.203 -20.859 1 68.94 79 VAL B N 1
ATOM 1555 C CA . VAL B 1 79 ? 10.07 -26.516 -21.5 1 68.94 79 VAL B CA 1
ATOM 1556 C C . VAL B 1 79 ? 11.375 -27.234 -21.156 1 68.94 79 VAL B C 1
ATOM 1558 O O . VAL B 1 79 ? 12.242 -27.406 -22.016 1 68.94 79 VAL B O 1
ATOM 1561 N N . THR B 1 80 ? 11.492 -27.609 -19.875 1 66.56 80 THR B N 1
ATOM 1562 C CA . THR B 1 80 ? 12.672 -28.344 -19.422 1 66.56 80 THR B CA 1
ATOM 1563 C C . THR B 1 80 ? 12.781 -29.688 -20.156 1 66.56 80 THR B C 1
ATOM 1565 O O . THR B 1 80 ? 13.875 -30.125 -20.5 1 66.56 80 THR B O 1
ATOM 1568 N N . LEU B 1 81 ? 11.578 -30.266 -20.359 1 63.69 81 LEU B N 1
ATOM 1569 C CA . LEU B 1 81 ? 11.547 -31.531 -21.078 1 63.69 81 LEU B CA 1
ATOM 1570 C C . LEU B 1 81 ? 11.922 -31.328 -22.547 1 63.69 81 LEU B C 1
ATOM 1572 O O . LEU B 1 81 ? 12.609 -32.156 -23.141 1 63.69 81 LEU B O 1
ATOM 1576 N N . ARG B 1 82 ? 11.453 -30.062 -23.016 1 59.41 82 ARG B N 1
ATOM 1577 C CA . ARG B 1 82 ? 11.758 -29.766 -24.406 1 59.41 82 ARG B CA 1
ATOM 1578 C C . ARG B 1 82 ? 13.203 -29.312 -24.562 1 59.41 82 ARG B C 1
ATOM 1580 O O . ARG B 1 82 ? 13.859 -29.641 -25.547 1 59.41 82 ARG B O 1
ATOM 1587 N N . VAL B 1 83 ? 13.5 -28.391 -23.438 1 57.66 83 VAL B N 1
ATOM 1588 C CA . VAL B 1 83 ? 14.859 -27.859 -23.531 1 57.66 83 VAL B CA 1
ATOM 1589 C C . VAL B 1 83 ? 15.867 -29 -23.344 1 57.66 83 VAL B C 1
ATOM 1591 O O . VAL B 1 83 ? 17.016 -28.891 -23.781 1 57.66 83 VAL B O 1
ATOM 1594 N N . GLN B 1 84 ? 15.297 -29.828 -22.516 1 52.53 84 GLN B N 1
ATOM 1595 C CA . GLN B 1 84 ? 16.281 -30.906 -22.406 1 52.53 84 GLN B CA 1
ATOM 1596 C C . GLN B 1 84 ? 16.609 -31.484 -23.781 1 52.53 84 GLN B C 1
ATOM 1598 O O . GLN B 1 84 ? 17.484 -32.344 -23.891 1 52.53 84 GLN B O 1
ATOM 1603 N N . ILE B 1 85 ? 15.602 -31 -24.719 1 43.25 85 ILE B N 1
ATOM 1604 C CA . ILE B 1 85 ? 16.062 -31.547 -25.984 1 43.25 85 ILE B CA 1
ATOM 1605 C C . ILE B 1 85 ? 17.219 -30.719 -26.531 1 43.25 85 ILE B C 1
ATOM 1607 O O . ILE B 1 85 ? 18.266 -31.25 -26.875 1 43.25 85 ILE B O 1
ATOM 1611 N N . PRO B 1 86 ? 17.203 -29.625 -27.625 1 40.62 86 PRO B N 1
ATOM 1612 C CA . PRO B 1 86 ? 18.391 -29.359 -28.438 1 40.62 86 PRO B CA 1
ATOM 1613 C C . PRO B 1 86 ? 19.453 -28.547 -27.703 1 40.62 86 PRO B C 1
ATOM 1615 O O . PRO B 1 86 ? 19.141 -27.875 -26.719 1 40.62 86 PRO B O 1
ATOM 1618 N N . GLU B 1 87 ? 20.875 -28.438 -28.031 1 36.66 87 GLU B N 1
ATOM 1619 C CA . GLU B 1 87 ? 22.172 -27.797 -27.75 1 36.66 87 GLU B CA 1
ATOM 1620 C C . GLU B 1 87 ? 22.047 -26.281 -27.734 1 36.66 87 GLU B C 1
ATOM 1622 O O . GLU B 1 87 ? 22.859 -25.594 -27.141 1 36.66 87 GLU B O 1
ATOM 1627 N N . SER B 1 88 ? 21.328 -25.484 -28.766 1 34.84 88 SER B N 1
ATOM 1628 C CA . SER B 1 88 ? 21.969 -24.203 -29.094 1 34.84 88 SER B CA 1
ATOM 1629 C C . SER B 1 88 ? 21.562 -23.109 -28.109 1 34.84 88 SER B C 1
ATOM 1631 O O . SER B 1 88 ? 20.625 -23.297 -27.328 1 34.84 88 SER B O 1
ATOM 1633 N N . GLY B 1 89 ? 21.094 -21.656 -28.641 1 32.59 89 GLY B N 1
ATOM 1634 C CA . GLY B 1 89 ? 21.328 -20.266 -28.281 1 32.59 89 GLY B CA 1
ATOM 1635 C C . GLY B 1 89 ? 20.359 -19.734 -27.234 1 32.59 89 GLY B C 1
ATOM 1636 O O . GLY B 1 89 ? 19.203 -20.156 -27.188 1 32.59 89 GLY B O 1
ATOM 1637 N N . ARG B 1 90 ? 20.797 -18.844 -26.25 1 34.72 90 ARG B N 1
ATOM 1638 C CA . ARG B 1 90 ? 20.625 -18.312 -24.906 1 34.72 90 ARG B CA 1
ATOM 1639 C C . ARG B 1 90 ? 19.5 -17.281 -24.844 1 34.72 90 ARG B C 1
ATOM 1641 O O . ARG B 1 90 ? 19.391 -16.531 -23.875 1 34.72 90 ARG B O 1
ATOM 1648 N N . SER B 1 91 ? 18.625 -17.016 -25.875 1 35.88 91 SER B N 1
ATOM 1649 C CA . SER B 1 91 ? 18.062 -15.688 -25.609 1 35.88 91 SER B CA 1
ATOM 1650 C C . SER B 1 91 ? 17 -15.742 -24.516 1 35.88 91 SER B C 1
ATOM 1652 O O . SER B 1 91 ? 16.016 -16.484 -24.641 1 35.88 91 SER B O 1
ATOM 1654 N N . GLY B 1 92 ? 17.297 -15.352 -23.359 1 38.41 92 GLY B N 1
ATOM 1655 C CA . GLY B 1 92 ? 16.625 -15.391 -22.078 1 38.41 92 GLY B CA 1
ATOM 1656 C C . GLY B 1 92 ? 15.414 -14.477 -22 1 38.41 92 GLY B C 1
ATOM 1657 O O . GLY B 1 92 ? 15.547 -13.25 -22.125 1 38.41 92 GLY B O 1
ATOM 1658 N N . THR B 1 93 ? 14.219 -14.789 -22.516 1 36.28 93 THR B N 1
ATOM 1659 C CA . THR B 1 93 ? 12.953 -14.062 -22.469 1 36.28 93 THR B CA 1
ATOM 1660 C C . THR B 1 93 ? 12.445 -13.969 -21.031 1 36.28 93 THR B C 1
ATOM 1662 O O . THR B 1 93 ? 12.898 -14.703 -20.156 1 36.28 93 THR B O 1
ATOM 1665 N N . LEU B 1 94 ? 11.477 -13.148 -20.969 1 37 94 LEU B N 1
ATOM 1666 C CA . LEU B 1 94 ? 10.734 -12.938 -19.734 1 37 94 LEU B CA 1
ATOM 1667 C C . LEU B 1 94 ? 10.383 -14.266 -19.078 1 37 94 LEU B C 1
ATOM 1669 O O . LEU B 1 94 ?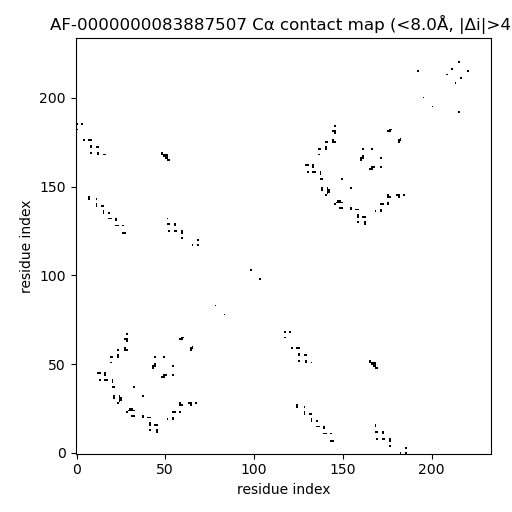 10.43 -14.383 -17.844 1 37 94 LEU B O 1
ATOM 1673 N N . GLY B 1 95 ? 10.133 -15.336 -19.766 1 40.53 95 GLY B N 1
ATOM 1674 C CA . GLY B 1 95 ? 10.094 -16.703 -19.297 1 40.53 95 GLY B CA 1
ATOM 1675 C C . GLY B 1 95 ? 11.352 -17.125 -18.547 1 40.53 95 GLY B C 1
ATOM 1676 O O . GLY B 1 95 ? 11.297 -17.953 -17.656 1 40.53 95 GLY B O 1
ATOM 1677 N N . ALA B 1 96 ? 12.453 -16.406 -18.938 1 44.97 96 ALA B N 1
ATOM 1678 C CA . ALA B 1 96 ? 13.727 -16.594 -18.266 1 44.97 96 ALA B CA 1
ATOM 1679 C C . ALA B 1 96 ? 13.688 -16.031 -16.844 1 44.97 96 ALA B C 1
ATOM 1681 O O . ALA B 1 96 ? 14.25 -16.609 -15.922 1 44.97 96 ALA B O 1
ATOM 1682 N N . PHE B 1 97 ? 12.906 -14.961 -16.734 1 44.09 97 PHE B N 1
ATOM 1683 C CA . PHE B 1 97 ? 12.789 -14.406 -15.398 1 44.09 97 PHE B CA 1
ATOM 1684 C C . PHE B 1 97 ? 11.93 -15.312 -14.516 1 44.09 97 PHE B C 1
ATOM 1686 O O . PHE B 1 97 ? 12.312 -15.641 -13.391 1 44.09 97 PHE B O 1
ATOM 1693 N N . LEU B 1 98 ? 10.727 -15.695 -14.75 1 47 98 LEU B N 1
ATOM 1694 C CA . LEU B 1 98 ? 9.891 -16.609 -13.969 1 47 98 LEU B CA 1
ATOM 1695 C C . LEU B 1 98 ? 10.562 -17.969 -13.812 1 47 98 LEU B C 1
ATOM 1697 O O . LEU B 1 98 ? 10.516 -18.562 -12.734 1 47 98 LEU B O 1
ATOM 1701 N N . LEU B 1 99 ? 11.305 -18.266 -14.859 1 48.94 99 LEU B N 1
ATOM 1702 C CA . LEU B 1 99 ? 12.141 -19.469 -14.828 1 48.94 99 LEU B CA 1
ATOM 1703 C C . LEU B 1 99 ? 13.336 -19.266 -13.898 1 48.94 99 LEU B C 1
ATOM 1705 O O . LEU B 1 99 ? 13.758 -20.188 -13.211 1 48.94 99 LEU B O 1
ATOM 1709 N N . ASN B 1 100 ? 13.734 -17.906 -13.867 1 52.09 100 ASN B N 1
ATOM 1710 C CA . ASN B 1 100 ? 14.812 -17.609 -12.93 1 52.09 100 ASN B CA 1
ATOM 1711 C C . ASN B 1 100 ? 14.336 -17.688 -11.484 1 52.09 100 ASN B C 1
ATOM 1713 O O . ASN B 1 100 ? 15.07 -18.172 -10.617 1 52.09 100 ASN B O 1
ATOM 1717 N N . GLN B 1 101 ? 13.195 -17.266 -11.297 1 51 101 GLN B N 1
ATOM 1718 C CA . GLN B 1 101 ? 12.641 -17.375 -9.953 1 51 101 GLN B CA 1
ATOM 1719 C C . GLN B 1 101 ? 12.32 -18.812 -9.594 1 51 101 GLN B C 1
ATOM 1721 O O . GLN B 1 101 ? 12.609 -19.266 -8.477 1 51 101 GLN B O 1
ATOM 1726 N N . ILE B 1 102 ? 11.789 -19.562 -10.586 1 49.03 102 ILE B N 1
ATOM 1727 C CA . ILE B 1 102 ? 11.594 -21 -10.398 1 49.03 102 ILE B CA 1
ATOM 1728 C C . ILE B 1 102 ? 12.945 -21.688 -10.305 1 49.03 102 ILE B C 1
ATOM 1730 O O . ILE B 1 102 ? 13.156 -22.547 -9.438 1 49.03 102 ILE B O 1
ATOM 1734 N N . ARG B 1 103 ? 13.977 -21.359 -11.273 1 48.66 103 ARG B N 1
ATOM 1735 C CA . ARG B 1 103 ? 15.328 -21.922 -11.227 1 48.66 103 ARG B CA 1
ATOM 1736 C C . ARG B 1 103 ? 16.031 -21.562 -9.914 1 48.66 103 ARG B C 1
ATOM 1738 O O . ARG B 1 103 ? 16.75 -22.375 -9.344 1 48.66 103 ARG B O 1
ATOM 1745 N N . LYS B 1 104 ? 15.859 -20.406 -9.523 1 51.94 104 LYS B N 1
ATOM 1746 C CA . LYS B 1 104 ? 16.484 -20.031 -8.258 1 51.94 104 LYS B CA 1
ATOM 1747 C C . LYS B 1 104 ? 15.914 -20.844 -7.102 1 51.94 104 LYS B C 1
ATOM 1749 O O . LYS B 1 104 ? 16.641 -21.234 -6.188 1 51.94 104 LYS B O 1
ATOM 1754 N N . GLN B 1 105 ? 14.742 -21.156 -7.113 1 44.75 105 GLN B N 1
ATOM 1755 C CA . GLN B 1 105 ? 14.141 -22.016 -6.098 1 44.75 105 GLN B CA 1
ATOM 1756 C C . GLN B 1 105 ? 14.633 -23.453 -6.234 1 44.75 105 GLN B C 1
ATOM 1758 O O . GLN B 1 105 ? 14.852 -24.141 -5.234 1 44.75 105 GLN B O 1
ATOM 1763 N N . GLN B 1 106 ? 14.781 -23.891 -7.5 1 40.88 106 GLN B N 1
ATOM 1764 C CA . GLN B 1 106 ? 15.336 -25.219 -7.68 1 40.88 106 GLN B CA 1
ATOM 1765 C C . GLN B 1 106 ? 16.812 -25.266 -7.266 1 40.88 106 GLN B C 1
ATOM 1767 O O . GLN B 1 106 ? 17.266 -26.25 -6.688 1 40.88 106 GLN B O 1
ATOM 1772 N N . ASN B 1 107 ? 17.562 -24.312 -7.688 1 43.19 107 ASN B N 1
ATOM 1773 C CA . ASN B 1 107 ? 18.969 -24.281 -7.301 1 43.19 107 ASN B CA 1
ATOM 1774 C C . ASN B 1 107 ? 19.125 -24.016 -5.805 1 43.19 107 ASN B C 1
ATOM 1776 O O . ASN B 1 107 ? 20.094 -24.484 -5.191 1 43.19 107 ASN B O 1
ATOM 1780 N N . ASP B 1 108 ? 18.312 -23.25 -5.25 1 41.22 108 ASP B N 1
ATOM 1781 C CA . ASP B 1 108 ? 18.484 -23.031 -3.818 1 41.22 108 ASP B CA 1
ATOM 1782 C C . ASP B 1 108 ? 18.062 -24.266 -3.018 1 41.22 108 ASP B C 1
ATOM 1784 O O . ASP B 1 108 ? 18.312 -24.344 -1.814 1 41.22 108 ASP B O 1
ATOM 1788 N N . SER B 1 109 ? 17.359 -25.188 -3.684 1 35.66 109 SER B N 1
ATOM 1789 C CA . SER B 1 109 ? 17.172 -26.453 -2.971 1 35.66 109 SER B CA 1
ATOM 1790 C C . SER B 1 109 ? 18.484 -27.25 -2.912 1 35.66 109 SER B C 1
ATOM 1792 O O . SER B 1 109 ? 18.516 -28.344 -2.375 1 35.66 109 SER B O 1
ATOM 1794 N N . GLY B 1 110 ? 19.5 -26.844 -3.65 1 32.59 110 GLY B N 1
ATOM 1795 C CA . GLY B 1 110 ? 20.75 -27.438 -3.207 1 32.59 110 GLY B CA 1
ATOM 1796 C 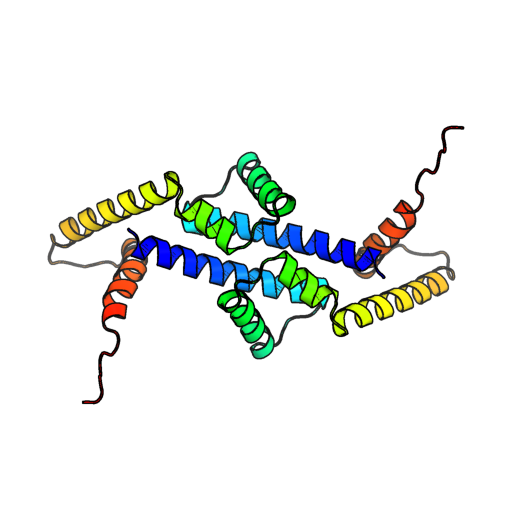C . GLY B 1 110 ? 21.125 -27.062 -1.786 1 32.59 110 GLY B C 1
ATOM 1797 O O . GLY B 1 110 ? 21.688 -26 -1.548 1 32.59 110 GLY B O 1
ATOM 1798 N N . CYS B 1 111 ? 20.156 -27.109 -0.977 1 29.48 111 CYS B N 1
ATOM 1799 C CA . CYS B 1 111 ? 20.547 -26.938 0.417 1 29.48 111 CYS B CA 1
ATOM 1800 C C . CYS B 1 111 ? 21.734 -27.828 0.766 1 29.48 111 CYS B C 1
ATOM 1802 O O . CYS B 1 111 ? 21.703 -29.031 0.517 1 29.48 111 CYS B O 1
ATOM 1804 N N . ASN B 1 112 ? 22.891 -27.172 0.911 1 29.28 112 ASN B N 1
ATOM 1805 C CA . ASN B 1 112 ? 24.078 -27.578 1.673 1 29.28 112 ASN B CA 1
ATOM 1806 C C . ASN B 1 112 ? 23.688 -28.344 2.932 1 29.28 112 ASN B C 1
ATOM 1808 O O . ASN B 1 112 ? 23.172 -27.766 3.891 1 29.28 112 ASN B O 1
ATOM 1812 N N . SER B 1 113 ? 23.031 -29.484 2.766 1 25.36 113 SER B N 1
ATOM 1813 C CA . SER B 1 113 ? 23.016 -30.469 3.848 1 25.36 113 SER B CA 1
ATOM 1814 C C . SER B 1 113 ? 24.438 -30.797 4.301 1 25.36 113 SER B C 1
ATOM 1816 O O . SER B 1 113 ? 25.031 -31.766 3.828 1 25.36 113 SER B O 1
ATOM 1818 N N . ALA B 1 114 ? 25.531 -29.984 4.078 1 26.75 114 ALA B N 1
ATOM 1819 C CA . ALA B 1 114 ? 26.672 -30.516 4.836 1 26.75 114 ALA B CA 1
ATOM 1820 C C . ALA B 1 114 ? 26.328 -30.656 6.316 1 26.75 114 ALA B C 1
ATOM 1822 O O . ALA B 1 114 ? 26.062 -29.656 7 1 26.75 114 ALA B O 1
ATOM 1823 N N . VAL B 1 115 ? 25.578 -31.75 6.633 1 21.64 115 VAL B N 1
ATOM 1824 C CA . VAL B 1 115 ? 25.578 -32.312 7.98 1 21.64 115 VAL B CA 1
ATOM 1825 C C . VAL B 1 115 ? 27.016 -32.531 8.445 1 21.64 115 VAL B C 1
ATOM 1827 O O . VAL B 1 115 ? 27.828 -33.125 7.719 1 21.64 115 VAL B O 1
ATOM 1830 N N . ASN B 1 116 ? 27.609 -31.484 9.133 1 22.3 116 ASN B N 1
ATOM 1831 C CA . ASN B 1 116 ? 28.703 -31.766 10.055 1 22.3 116 ASN B CA 1
ATOM 1832 C C . ASN B 1 116 ? 28.453 -33.031 10.867 1 22.3 116 ASN B C 1
ATOM 1834 O O . ASN B 1 116 ? 27.484 -33.094 11.641 1 22.3 116 ASN B O 1
ATOM 1838 N N . VAL B 1 117 ? 28.719 -34.156 10.258 1 21.03 117 VAL B N 1
ATOM 1839 C CA . VAL B 1 117 ? 29.094 -35.312 11.055 1 21.03 117 VAL B CA 1
ATOM 1840 C C . VAL B 1 117 ? 30.359 -35.031 11.852 1 21.03 117 VAL B C 1
ATOM 1842 O O . VAL B 1 117 ? 31.281 -34.375 11.352 1 21.03 117 VAL B O 1
#

Foldseek 3Di:
DVVVVVVVVLVVQLVVLLVLLQVLCCPQQVDGDDPVVSVVSSVCCNVVVDDSVRSVVVRCPDPNRVVVVVVVVVVLVVVCVVVVPDPDDPPCDPVVVVVCVVVVVVVCVPPDPPPPD/DVVVVVVVVLVVQLVVLLVLLQVLCCPQQVDGDDPVVSVVSSCCCNVVVDDSVRSVVVSCPDPNRVVVVVVLVVVLVVVCVVVVPDPDDDPQPVNNVVVVVVVVVVVCVPPPPPPPD

Sequence (234 aa):
VDEVLASHQAYYQLRVCQEAVWEAFRIFLDRIPGTWEYQAWVRSCQQEALCISDIARNFSSSEEHIGLIHRVQAAAAAVTLRVQIPESGRSGTLGAFLLNQIRKQQNDSGCNSAVNVVDEVLASHQAYYQLRVCQEAVWEAFRIFLDRIPGTWEYQAWVRSCQQEALCISDIARNFSSSEEHIGLIHRVQAAAAAVTLRVQIPESGRSGTLGAFLLNQIRKQQNDSGCNSAVNV

pLDDT: mean 76.15, std 25.86, range [20.5, 98.25]

InterPro domains:
  IPR039861 Interphotoreceptor matrix proteoglycan [PTHR12199] (1-72)

Organism: NCBI:txid48701

Solvent-accessible surface area (backbone atoms only — not comparable to full-atom values): 13222 Å² total; per-residue (Å²): 110,68,65,58,46,53,49,52,39,53,51,50,46,50,54,44,29,47,50,44,49,55,49,44,30,46,71,50,59,68,45,83,70,54,71,67,62,44,52,51,51,31,47,46,33,64,75,61,62,50,30,62,67,52,54,38,51,57,46,57,69,30,68,70,24,49,50,49,54,52,52,51,54,51,47,50,50,49,45,51,60,49,53,66,51,73,89,76,88,80,74,79,45,74,66,46,54,62,41,42,58,53,44,48,56,57,56,58,62,63,56,80,72,72,69,86,123,110,68,66,60,46,52,50,53,40,52,50,50,48,50,54,42,30,48,48,43,49,54,48,44,30,46,71,49,62,67,45,82,70,51,71,68,61,42,51,52,51,32,47,45,34,64,74,62,62,50,30,61,67,51,54,38,51,55,47,57,70,29,67,71,24,50,51,50,55,51,51,51,52,51,49,50,51,48,45,52,61,49,53,67,53,74,89,84,88,80,85,73,48,74,68,41,51,61,41,41,56,52,45,47,54,57,57,58,61,61,58,81,72,72,70,86,123